Protein 4Z2Y (pdb70)

Solvent-accessible surface area: 17594 Å² total; per-residue (Å²): 86,151,184,112,146,104,85,115,129,122,124,30,169,77,50,56,79,6,52,25,55,1,6,181,60,110,3,2,52,50,7,38,148,37,10,104,84,31,43,85,2,18,92,62,42,44,88,88,31,108,52,12,125,169,49,0,71,20,1,38,143,42,107,8,2,66,59,92,46,127,35,38,2,23,25,43,151,103,0,60,50,10,64,70,70,171,102,14,28,20,186,107,22,41,121,99,14,25,48,87,16,37,75,45,54,68,54,20,83,66,42,80,99,120,148,166,84,23,110,48,1,59,86,60,86,5,43,144,42,179,31,5,0,12,6,20,28,7,43,5,41,16,6,15,43,14,0,53,53,43,111,168,1,123,6,22,12,3,24,59,88,158,35,108,49,98,27,79,198,47,6,61,98,133,69,2,91,102,48,38,49,88,63,95,22,65,45,130,81,62,1,106,15,36,28,24,2,0,9,2,57,29,16,4,53,89,11,62,50,135,63,1,22,115,4,0,129,16,0,120,106,44,18,112,73,142,17,104,4,0,7,1,5,22,18,71,23,75,127,114,88,90,83,110,85,45,38,140,7,78,132,47,35,102,49,24,74,45,32,137,34,1,74,16,45,17,42,49,71,6,118,93,11,6,164,77,3,18,7,84,92,76,75,53,62,90,28,91,95,121,49,45,36,0,5,10,17,2,6

CATH classification: 1.10.10.10 (+1 more: 3.40.50.150)

Radius of gyration: 23.84 Å; Cα contacts (8 Å, |Δi|>4): 450; chains: 1; bounding box: 48×39×66 Å

Nearest PDB structures (foldseek):
  4z2y-assembly1_A-2  TM=1.003E+00  e=2.941E-63  Micromonospora echinospora
  8rdn-assembly2_D  TM=7.354E-01  e=2.516E-23  Xenorhabdus doucetiae FRM16 = DSM 17909
  7pga-assembly1_A  TM=7.800E-01  e=6.348E-22  Streptomyces peucetius
  1xds-assembly1_B  TM=7.933E-01  e=1.085E-19  Streptomyces purpurascens
  9j56-assembly1_B  TM=7.918E-01  e=1.259E-18  Streptomyces purpurascens

InterPro domains:
  IPR001077 O-methyltransferase, C-terminal domain [PF00891] (116-327)
  IPR012967 Caffeic acid 3-O-methyltransferase-like, dimerisation domain [PF08100] (18-92)
  IPR016461 O-methyltransferase-like [PIRSF005739] (16-336)
  IPR016461 O-methyltransferase-like [PS51683] (17-347)
  IPR029063 S-adenosyl-L-methionine-dependent methyltransferase superfamily [G3DSA:3.40.50.150] (157-328)
  IPR029063 S-adenosyl-L-methionine-dependent methyltransferase superfamily [SSF53335] (99-338)
  IPR036388 Winged helix-like DNA-binding domain superfamily [G3DSA:1.10.10.10] (1-91)
  IPR036390 Winged helix DNA-binding domain superfamily [SSF46785] (15-95)

Foldseek 3Di:
DVVVVVCVVVVVVLVLQLLLVCLVLHVQQCQVVHDWALVRVCVSPPDDRVVVLVSLVSCVVVQQWNAPDPRITHGDVNVVCCRCPPNNCNVVSNCCHPCLHVVLVVPLVVLVVVPDADPVVVVVPCPVDAEEEEEAPQQCRNVLVVCLVPVRHAYEYEEAPVRNNPCVCRCVPRPNVDRHNYDYDDLLAQDPDQGAEYEAEQPLQQAAQCVLLNSLLSDVVDHNPPHKYKYKHQAQPPVPHDPPQSVVLVVSQSSCSRNPHHHHHHLVSVCVSCVVSPWAFPDKAADDDNGRIIITMTD

Sequence (299 aa):
GLRHRMQQLIYGFFTAQTLHVAVRLRIPDLLADGARDVGDLASATGADAPSLRRLLRALVFLEVLDEPAPGTFALTEQGEVLRADVTGSMRELVLLLSGPESWAAWGQLEHSVRAFVPTLLSAYDFGDLRTVVDVGGGSGALLAGVLAAHPHLRGTVFDTPDGVADAARTVAEQGVADRCGVETGDFFVSVPPGADAYVLKSVLHDWDDEQCVEVLRTVRRAVRPDSRVILVESLMPTTVTTAPSVAQVVMNDLNMMVCHGGRERTVAEFRELLRVAGFRLESVTPCPAPSVVGILEAA

B-factor: mean 113.58, std 21.67, range [32.46, 191.92]

Secondary structure (DSSP, 8-state):
--HHHHHHHHTHHHHHHHHHHHHTTTHHHHHHH---HHHHHHHTT-S-STTTHHHHHHHHHHTSEE--SSS--EE-TTGGGGSSSTT-TTHHHHHTTSTTTHHHHHTTHHHHH-----SGGGGT--TT--BEEEET--S-SHHHHHHHHSTT-B--EEE-SSSS---TTTTTTTT-SS----EES-SSSPP----SEEEEES-TTTS-SHHHHHHHHHHHTS--SSS-EEEEEE----S---STTTTHHHHHHHHHHHSSS-----SHHHHHHHHHTT-----EEE--TT--EEEEEE-

Structure (mmCIF, N/CA/C/O backbone):
data_4Z2Y
#
_entry.id   4Z2Y
#
_cell.length_a   126.828
_cell.length_b   126.828
_cell.length_c   105.659
_cell.angle_alpha   90.00
_cell.angle_beta   90.00
_cell.angle_gamma   120.00
#
_symmetry.space_group_name_H-M   'H 3 2'
#
loop_
_entity.id
_entity.type
_entity.pdbx_description
1 polymer CalO6
2 non-polymer 'MERCURY (II) ION'
3 water water
#
loop_
_atom_site.group_PDB
_atom_site.id
_atom_site.type_symbol
_atom_site.label_atom_id
_atom_site.label_alt_id
_atom_site.label_comp_id
_atom_site.label_asym_id
_atom_site.label_entity_id
_atom_site.label_seq_id
_atom_site.pdbx_PDB_ins_code
_atom_site.Cartn_x
_atom_site.Cartn_y
_atom_site.Cartn_z
_atom_site.occupancy
_atom_site.B_iso_or_equiv
_atom_site.auth_seq_id
_atom_site.auth_comp_id
_atom_site.auth_asym_id
_atom_site.auth_atom_id
_atom_site.pdbx_PDB_model_num
ATOM 1 N N . GLY A 1 14 ? 29.445 37.956 -10.319 1.00 124.16 11 GLY A N 1
ATOM 2 C CA . GLY A 1 14 ? 29.328 37.195 -9.037 1.00 125.27 11 GLY A CA 1
ATOM 3 C C . GLY A 1 14 ? 30.196 37.757 -7.926 1.00 123.26 11 GLY A C 1
ATOM 4 O O . GLY A 1 14 ? 29.683 38.279 -6.935 1.00 119.72 11 GLY A O 1
ATOM 5 N N . LEU A 1 15 ? 31.512 37.640 -8.099 1.00 126.04 12 LEU A N 1
ATOM 6 C CA . LEU A 1 15 ? 32.498 38.161 -7.141 1.00 125.64 12 LEU A CA 1
ATOM 7 C C . LEU A 1 15 ? 32.816 39.625 -7.428 1.00 122.75 12 LEU A C 1
ATOM 8 O O . LEU A 1 15 ? 32.813 40.451 -6.513 1.00 120.55 12 LEU A O 1
ATOM 13 N N . ARG A 1 16 ? 33.098 39.931 -8.698 1.00 123.63 13 ARG A N 1
ATOM 14 C CA . ARG A 1 16 ? 33.304 41.313 -9.163 1.00 120.23 13 ARG A CA 1
ATOM 15 C C . ARG A 1 16 ? 32.206 42.209 -8.590 1.00 117.39 13 ARG A C 1
ATOM 16 O O . ARG A 1 16 ? 32.499 43.212 -7.941 1.00 114.87 13 ARG A O 1
ATOM 24 N N . HIS A 1 17 ? 30.953 41.799 -8.805 1.00 119.50 14 HIS A N 1
ATOM 25 C CA . HIS A 1 17 ? 29.760 42.420 -8.206 1.00 117.97 14 HIS A CA 1
ATOM 26 C C . HIS A 1 17 ? 30.013 42.913 -6.784 1.00 113.34 14 HIS A C 1
ATOM 27 O O . HIS A 1 17 ? 29.715 44.059 -6.470 1.00 111.01 14 HIS A O 1
ATOM 34 N N . ARG A 1 18 ? 30.580 42.047 -5.947 1.00 112.45 15 ARG A N 1
ATOM 35 C CA . ARG A 1 18 ? 30.884 42.388 -4.555 1.00 110.31 15 ARG A CA 1
ATOM 36 C C . ARG A 1 18 ? 31.972 43.449 -4.503 1.00 106.01 15 ARG A C 1
ATOM 37 O O . ARG A 1 18 ? 31.811 44.478 -3.852 1.00 103.56 15 ARG A O 1
ATOM 45 N N . MET A 1 19 ? 33.066 43.198 -5.216 1.00 104.83 16 MET A N 1
ATOM 46 C CA . MET A 1 19 ? 34.228 44.088 -5.201 1.00 103.25 16 MET A CA 1
ATOM 47 C C . MET A 1 19 ? 33.876 45.498 -5.659 1.00 99.77 16 MET A C 1
ATOM 48 O O . MET A 1 19 ? 34.166 46.456 -4.951 1.00 98.14 16 MET A O 1
ATOM 53 N N . GLN A 1 20 ? 33.241 45.618 -6.824 1.00 99.06 17 GLN A N 1
ATOM 54 C CA . GLN A 1 20 ? 32.736 46.913 -7.300 1.00 96.84 17 GLN A CA 1
ATOM 55 C C . GLN A 1 20 ? 31.849 47.534 -6.239 1.00 95.15 17 GLN A C 1
ATOM 56 O O . GLN A 1 20 ? 32.116 48.644 -5.792 1.00 94.15 17 GLN A O 1
ATOM 62 N N . GLN A 1 21 ? 30.822 46.797 -5.819 1.00 95.99 18 GLN A N 1
ATOM 63 C CA . GLN A 1 21 ? 29.898 47.253 -4.769 1.00 95.91 18 GLN A CA 1
ATOM 64 C C . GLN A 1 21 ? 30.646 47.750 -3.526 1.00 95.83 18 GLN A C 1
ATOM 65 O O . GLN A 1 21 ? 30.235 48.742 -2.922 1.00 95.52 18 GLN A O 1
ATOM 71 N N . LEU A 1 22 ? 31.745 47.082 -3.168 1.00 97.08 19 LEU A N 1
ATOM 72 C CA . LEU A 1 22 ? 32.629 47.551 -2.092 1.00 97.85 19 LEU A CA 1
ATOM 73 C C . LEU A 1 22 ? 33.447 48.791 -2.490 1.00 97.10 19 LEU A C 1
ATOM 74 O O . LEU A 1 22 ? 33.519 49.765 -1.739 1.00 94.75 19 LEU A O 1
ATOM 79 N N . ILE A 1 23 ? 34.062 48.731 -3.669 1.00 98.28 20 ILE A N 1
ATOM 80 C CA . ILE A 1 23 ? 34.930 49.802 -4.187 1.00 99.46 20 ILE A CA 1
ATOM 81 C C . ILE A 1 23 ? 34.158 51.091 -4.559 1.00 99.15 20 ILE A C 1
ATOM 82 O O . ILE A 1 23 ? 34.727 52.184 -4.502 1.00 99.83 20 ILE A O 1
ATOM 87 N N . TYR A 1 24 ? 32.872 50.972 -4.902 1.00 99.20 21 TYR A N 1
ATOM 88 C CA . TYR A 1 24 ? 32.037 52.128 -5.292 1.00 99.09 21 TYR A CA 1
ATOM 89 C C . TYR A 1 24 ? 31.269 52.776 -4.115 1.00 99.30 21 TYR A C 1
ATOM 90 O O . TYR A 1 24 ? 30.184 53.331 -4.302 1.00 97.28 21 TYR A O 1
ATOM 99 N N . GLY A 1 25 ? 31.843 52.738 -2.915 1.00 102.42 22 GLY A N 1
ATOM 100 C CA . GLY A 1 25 ? 31.169 53.237 -1.721 1.00 103.52 22 GLY A CA 1
ATOM 101 C C . GLY A 1 25 ? 30.943 54.739 -1.681 1.00 105.25 22 GLY A C 1
ATOM 102 O O . GLY A 1 25 ? 29.987 55.204 -1.064 1.00 105.20 22 GLY A O 1
ATOM 103 N N . PHE A 1 26 ? 31.803 55.506 -2.345 1.00 107.45 23 PHE A N 1
ATOM 104 C CA . PHE A 1 26 ? 31.614 56.953 -2.416 1.00 108.92 23 PHE A CA 1
ATOM 105 C C . PHE A 1 26 ? 30.263 57.277 -3.034 1.00 104.42 23 PHE A C 1
ATOM 106 O O . PHE A 1 26 ? 29.487 58.028 -2.452 1.00 102.01 23 PHE A O 1
ATOM 114 N N . PHE A 1 27 ? 29.986 56.684 -4.198 1.00 102.80 24 PHE A N 1
ATOM 115 C CA . PHE A 1 27 ? 28.681 56.822 -4.871 1.00 102.08 24 PHE A CA 1
ATOM 116 C C . PHE A 1 27 ? 27.543 56.605 -3.881 1.00 100.45 24 PHE A C 1
ATOM 117 O O . PHE A 1 27 ? 26.779 57.527 -3.586 1.00 99.96 24 PHE A O 1
ATOM 125 N N . THR A 1 28 ? 27.477 55.384 -3.357 1.00 99.20 25 THR A N 1
ATOM 126 C CA . THR A 1 28 ? 26.435 54.964 -2.430 1.00 98.51 25 THR A CA 1
ATOM 127 C C . THR A 1 28 ? 26.322 55.955 -1.281 1.00 97.86 25 THR A C 1
ATOM 128 O O . THR A 1 28 ? 25.229 56.435 -0.972 1.00 97.46 25 THR A O 1
ATOM 132 N N . ALA A 1 29 ? 27.470 56.270 -0.685 1.00 98.34 26 ALA A N 1
ATOM 133 C CA . ALA A 1 29 ? 27.560 57.186 0.453 1.00 99.45 26 ALA A CA 1
ATOM 134 C C . ALA A 1 29 ? 27.005 58.579 0.148 1.00 98.43 26 ALA A C 1
ATOM 135 O O . ALA A 1 29 ? 26.163 59.095 0.891 1.00 98.13 26 ALA A O 1
ATOM 137 N N . GLN A 1 30 ? 27.463 59.171 -0.952 1.00 96.50 27 GLN A N 1
ATOM 138 C CA . GLN A 1 30 ? 27.109 60.550 -1.273 1.00 96.17 27 GLN A CA 1
ATOM 139 C C . GLN A 1 30 ? 25.627 60.701 -1.587 1.00 93.16 27 GLN A C 1
ATOM 140 O O . GLN A 1 30 ? 24.954 61.541 -0.990 1.00 93.49 27 GLN A O 1
ATOM 146 N N . THR A 1 31 ? 25.131 59.860 -2.495 1.00 90.44 28 THR A N 1
ATOM 147 C CA . THR A 1 31 ? 23.756 59.959 -3.030 1.00 89.67 28 THR A CA 1
ATOM 148 C C . THR A 1 31 ? 22.670 60.059 -1.956 1.00 89.42 28 THR A C 1
ATOM 149 O O . THR A 1 31 ? 21.713 60.828 -2.097 1.00 87.95 28 THR A O 1
ATOM 153 N N . LEU A 1 32 ? 22.820 59.270 -0.896 1.00 90.12 29 LEU A N 1
ATOM 154 C CA . LEU A 1 32 ? 21.855 59.274 0.198 1.00 91.18 29 LEU A CA 1
ATOM 155 C C . LEU A 1 32 ? 21.882 60.611 0.939 1.00 94.23 29 LEU A C 1
ATOM 156 O O . LEU A 1 32 ? 20.829 61.228 1.121 1.00 94.64 29 LEU A O 1
ATOM 161 N N . HIS A 1 33 ? 23.075 61.071 1.326 1.00 96.50 30 HIS A N 1
ATOM 162 C CA . HIS A 1 33 ? 23.219 62.364 2.008 1.00 100.10 30 HIS A CA 1
ATOM 163 C C . HIS A 1 33 ? 22.531 63.458 1.209 1.00 100.00 30 HIS A C 1
ATOM 164 O O . HIS A 1 33 ? 21.711 64.198 1.745 1.00 102.37 30 HIS A O 1
ATOM 171 N N . VAL A 1 34 ? 22.847 63.530 -0.079 1.00 97.72 31 VAL A N 1
ATOM 172 C CA . VAL A 1 34 ? 22.342 64.615 -0.925 1.00 98.26 31 VAL A CA 1
ATOM 173 C C . VAL A 1 34 ? 20.852 64.457 -1.302 1.00 96.88 31 VAL A C 1
ATOM 174 O O . VAL A 1 34 ? 20.268 65.374 -1.876 1.00 98.54 31 VAL A O 1
ATOM 178 N N . ALA A 1 35 ? 20.249 63.309 -0.979 1.00 95.13 32 ALA A N 1
ATOM 179 C CA . ALA A 1 35 ? 18.800 63.100 -1.111 1.00 94.33 32 ALA A CA 1
ATOM 180 C C . ALA A 1 35 ? 18.025 63.703 0.062 1.00 96.32 32 ALA A C 1
ATOM 181 O O . ALA A 1 35 ? 17.030 64.413 -0.124 1.00 96.24 32 ALA A O 1
ATOM 183 N N . VAL A 1 36 ? 18.484 63.389 1.270 1.00 97.33 33 VAL A N 1
ATOM 184 C CA . VAL A 1 36 ? 17.973 64.029 2.484 1.00 101.24 33 VAL A CA 1
ATOM 185 C C . VAL A 1 36 ? 18.394 65.499 2.619 1.00 106.03 33 VAL A C 1
ATOM 186 O O . VAL A 1 36 ? 17.761 66.245 3.366 1.00 109.61 33 VAL A O 1
ATOM 190 N N . ARG A 1 37 ? 19.463 65.903 1.924 1.00 106.63 34 ARG A N 1
ATOM 191 C CA . ARG A 1 37 ? 19.970 67.286 1.971 1.00 110.45 34 ARG A CA 1
ATOM 192 C C . ARG A 1 37 ? 18.904 68.339 1.623 1.00 112.70 34 ARG A C 1
ATOM 193 O O . ARG A 1 37 ? 18.934 69.447 2.165 1.00 117.69 34 ARG A O 1
ATOM 201 N N . LEU A 1 38 ? 17.983 67.987 0.723 1.00 109.56 35 LEU A N 1
ATOM 202 C CA . LEU A 1 38 ? 16.746 68.758 0.496 1.00 110.87 35 LEU A CA 1
ATOM 203 C C . LEU A 1 38 ? 15.550 67.834 0.741 1.00 107.68 35 LEU A C 1
ATOM 204 O O . LEU A 1 38 ? 14.622 67.736 -0.067 1.00 105.34 35 LEU A O 1
ATOM 209 N N . ARG A 1 39 ? 15.604 67.192 1.909 1.00 107.40 36 ARG A N 1
ATOM 210 C CA . ARG A 1 39 ? 14.709 66.111 2.339 1.00 105.39 36 ARG A CA 1
ATOM 211 C C . ARG A 1 39 ? 13.637 65.679 1.335 1.00 103.10 36 ARG A C 1
ATOM 212 O O . ARG A 1 39 ? 12.438 65.913 1.510 1.00 102.78 36 ARG A O 1
ATOM 220 N N . ILE A 1 40 ? 14.132 65.028 0.281 1.00 100.97 37 ILE A N 1
ATOM 221 C CA . ILE A 1 40 ? 13.309 64.362 -0.736 1.00 99.83 37 ILE A CA 1
ATOM 222 C C . ILE A 1 40 ? 12.259 63.444 -0.112 1.00 100.07 37 ILE A C 1
ATOM 223 O O . ILE A 1 40 ? 11.079 63.553 -0.450 1.00 100.97 37 ILE A O 1
ATOM 228 N N . PRO A 1 41 ? 12.680 62.543 0.802 1.00 99.75 38 PRO A N 1
ATOM 229 C CA . PRO A 1 41 ? 11.713 61.597 1.362 1.00 100.15 38 PRO A CA 1
ATOM 230 C C . PRO A 1 41 ? 10.450 62.254 1.905 1.00 103.55 38 PRO A C 1
ATOM 231 O O . PRO A 1 41 ? 9.354 61.735 1.695 1.00 104.57 38 PRO A O 1
ATOM 235 N N . ASP A 1 42 ? 10.620 63.404 2.556 1.00 106.43 39 ASP A N 1
ATOM 236 C CA . ASP A 1 42 ? 9.523 64.121 3.213 1.00 110.06 39 ASP A CA 1
ATOM 237 C C . ASP A 1 42 ? 8.433 64.551 2.241 1.00 111.31 39 ASP A C 1
ATOM 238 O O . ASP A 1 42 ? 7.252 64.575 2.601 1.00 112.51 39 ASP A O 1
ATOM 243 N N . LEU A 1 43 ? 8.838 64.874 1.014 1.00 110.99 40 LEU A N 1
ATOM 244 C CA . LEU A 1 43 ? 7.896 65.172 -0.058 1.00 112.99 40 LEU A CA 1
ATOM 245 C C . LEU A 1 43 ? 7.058 63.933 -0.389 1.00 113.65 40 LEU A C 1
ATOM 246 O O . LEU A 1 43 ? 5.844 64.043 -0.570 1.00 116.94 40 LEU A O 1
ATOM 251 N N . LEU A 1 44 ? 7.707 62.765 -0.431 1.00 112.73 41 LEU A N 1
ATOM 252 C CA . LEU A 1 44 ? 7.056 61.492 -0.790 1.00 113.52 41 LEU A CA 1
ATOM 253 C C . LEU A 1 44 ? 6.479 60.688 0.395 1.00 116.23 41 LEU A C 1
ATOM 254 O O . LEU A 1 44 ? 5.997 59.569 0.188 1.00 117.50 41 LEU A O 1
ATOM 259 N N . ALA A 1 45 ? 6.517 61.238 1.614 1.00 119.14 42 ALA A N 1
ATOM 260 C CA . ALA A 1 45 ? 5.943 60.569 2.800 1.00 120.77 42 ALA A CA 1
ATOM 261 C C . ALA A 1 45 ? 4.429 60.434 2.670 1.00 124.01 42 ALA A C 1
ATOM 262 O O . ALA A 1 45 ? 3.864 59.361 2.912 1.00 123.06 42 ALA A O 1
ATOM 264 N N . ASP A 1 46 ? 3.794 61.541 2.286 1.00 128.08 43 ASP A N 1
ATOM 265 C CA . ASP A 1 46 ? 2.383 61.561 1.907 1.00 131.69 43 ASP A CA 1
ATOM 266 C C . ASP A 1 46 ? 2.285 61.159 0.436 1.00 132.07 43 ASP A C 1
ATOM 267 O O . ASP A 1 46 ? 1.622 60.176 0.101 1.00 132.83 43 ASP A O 1
ATOM 272 N N . GLY A 1 47 ? 2.971 61.909 -0.429 1.00 132.80 44 GLY A N 1
ATOM 273 C CA . GLY A 1 47 ? 3.075 61.569 -1.851 1.00 133.18 44 GLY A CA 1
ATOM 274 C C . GLY A 1 47 ? 3.547 62.715 -2.735 1.00 135.33 44 GLY A C 1
ATOM 275 O O . GLY A 1 47 ? 3.200 63.876 -2.491 1.00 140.29 44 GLY A O 1
ATOM 276 N N . ALA A 1 48 ? 4.341 62.384 -3.759 1.00 133.30 45 ALA A N 1
ATOM 277 C CA . ALA A 1 48 ? 4.808 63.359 -4.762 1.00 133.03 45 ALA A CA 1
ATOM 278 C C . ALA A 1 48 ? 5.273 62.647 -6.033 1.00 131.18 45 ALA A C 1
ATOM 279 O O . ALA A 1 48 ? 5.876 61.575 -5.959 1.00 128.84 45 ALA A O 1
ATOM 281 N N . ARG A 1 49 ? 5.000 63.258 -7.187 1.00 133.13 46 ARG A N 1
ATOM 282 C CA . ARG A 1 49 ? 5.178 62.607 -8.495 1.00 132.93 46 ARG A CA 1
ATOM 283 C C . ARG A 1 49 ? 5.898 63.503 -9.500 1.00 132.61 46 ARG A C 1
ATOM 284 O O . ARG A 1 49 ? 5.982 64.717 -9.317 1.00 134.43 46 ARG A O 1
ATOM 292 N N . ASP A 1 50 ? 6.395 62.879 -10.569 1.00 129.89 47 ASP A N 1
ATOM 293 C CA . ASP A 1 50 ? 7.174 63.541 -11.625 1.00 129.12 47 ASP A CA 1
ATOM 294 C C . ASP A 1 50 ? 8.473 64.144 -11.070 1.00 127.28 47 ASP A C 1
ATOM 295 O O . ASP A 1 50 ? 8.613 64.341 -9.866 1.00 124.44 47 ASP A O 1
ATOM 300 N N . VAL A 1 51 ? 9.433 64.407 -11.950 1.00 128.66 48 VAL A N 1
ATOM 301 C CA . VAL A 1 51 ? 10.599 65.221 -11.579 1.00 129.02 48 VAL A CA 1
ATOM 302 C C . VAL A 1 51 ? 10.234 66.718 -11.553 1.00 131.20 48 VAL A C 1
ATOM 303 O O . VAL A 1 51 ? 10.878 67.493 -10.846 1.00 131.08 48 VAL A O 1
ATOM 307 N N . GLY A 1 52 ? 9.200 67.108 -12.307 1.00 132.24 49 GLY A N 1
ATOM 308 C CA . GLY A 1 52 ? 8.793 68.512 -12.450 1.00 134.18 49 GLY A CA 1
ATOM 309 C C . GLY A 1 52 ? 8.167 69.140 -11.217 1.00 133.95 49 GLY A C 1
ATOM 310 O O . GLY A 1 52 ? 8.515 70.266 -10.853 1.00 136.16 49 GLY A O 1
ATOM 311 N N . ASP A 1 53 ? 7.227 68.429 -10.593 1.00 131.23 50 ASP A N 1
ATOM 312 C CA . ASP A 1 53 ? 6.650 68.845 -9.302 1.00 130.46 50 ASP A CA 1
ATOM 313 C C . ASP A 1 53 ? 7.710 68.791 -8.201 1.00 126.78 50 ASP A C 1
ATOM 314 O O . ASP A 1 53 ? 7.717 69.616 -7.284 1.00 128.62 50 ASP A O 1
ATOM 319 N N . LEU A 1 54 ? 8.597 67.808 -8.305 1.00 121.40 51 LEU A N 1
ATOM 320 C CA . LEU A 1 54 ? 9.708 67.659 -7.375 1.00 118.57 51 LEU A CA 1
ATOM 321 C C . LEU A 1 54 ? 10.669 68.850 -7.497 1.00 118.62 51 LEU A C 1
ATOM 322 O O . LEU A 1 54 ? 10.965 69.510 -6.502 1.00 118.37 51 LEU A O 1
ATOM 327 N N . ALA A 1 55 ? 11.103 69.139 -8.724 1.00 118.50 52 ALA A N 1
ATOM 328 C CA . ALA A 1 55 ? 12.123 70.170 -8.999 1.00 120.44 52 ALA A CA 1
ATOM 329 C C . ALA A 1 55 ? 11.723 71.612 -8.630 1.00 124.53 52 ALA A C 1
ATOM 330 O O . ALA A 1 55 ? 12.596 72.462 -8.422 1.00 126.04 52 ALA A O 1
ATOM 332 N N . SER A 1 56 ? 10.420 71.887 -8.574 1.00 125.96 53 SER A N 1
ATOM 333 C CA . SER A 1 56 ? 9.916 73.180 -8.105 1.00 129.97 53 SER A CA 1
ATOM 334 C C . SER A 1 56 ? 10.353 73.447 -6.664 1.00 130.03 53 SER A C 1
ATOM 335 O O . SER A 1 56 ? 10.913 74.504 -6.365 1.00 133.47 53 SER A O 1
ATOM 338 N N . ALA A 1 57 ? 10.119 72.464 -5.794 1.00 126.33 54 ALA A N 1
ATOM 339 C CA . ALA A 1 57 ? 10.445 72.560 -4.369 1.00 126.35 54 ALA A CA 1
ATOM 340 C C . ALA A 1 57 ? 11.848 72.009 -4.058 1.00 122.70 54 ALA A C 1
ATOM 341 O O . ALA A 1 57 ? 12.004 71.144 -3.190 1.00 120.19 54 ALA A O 1
ATOM 343 N N . THR A 1 58 ? 12.859 72.532 -4.758 1.00 122.19 55 THR A N 1
ATOM 344 C CA . THR A 1 58 ? 14.264 72.114 -4.584 1.00 119.65 55 THR A CA 1
ATOM 345 C C . THR A 1 58 ? 15.267 73.202 -4.959 1.00 122.62 55 THR A C 1
ATOM 346 O O . THR A 1 58 ? 16.074 73.627 -4.132 1.00 123.64 55 THR A O 1
ATOM 350 N N . GLY A 1 59 ? 15.201 73.626 -6.221 1.00 124.31 56 GLY A N 1
ATOM 351 C CA . GLY A 1 59 ? 16.281 74.342 -6.892 1.00 127.05 56 GLY A CA 1
ATOM 352 C C . GLY A 1 59 ? 16.919 73.335 -7.832 1.00 123.58 56 GLY A C 1
ATOM 353 O O . GLY A 1 59 ? 16.215 72.510 -8.429 1.00 120.58 56 GLY A O 1
ATOM 354 N N . ALA A 1 60 ? 18.244 73.395 -7.964 1.00 123.99 57 ALA A N 1
ATOM 355 C CA . ALA A 1 60 ? 19.013 72.397 -8.721 1.00 120.13 57 ALA A CA 1
ATOM 356 C C . ALA A 1 60 ? 18.635 72.357 -10.210 1.00 119.84 57 ALA A C 1
ATOM 357 O O . ALA A 1 60 ? 18.011 73.291 -10.721 1.00 122.57 57 ALA A O 1
ATOM 359 N N . ASP A 1 61 ? 19.037 71.291 -10.902 1.00 117.17 58 ASP A N 1
ATOM 360 C CA . ASP A 1 61 ? 18.517 70.987 -12.240 1.00 117.38 58 ASP A CA 1
ATOM 361 C C . ASP A 1 61 ? 17.238 70.165 -12.109 1.00 116.02 58 ASP A C 1
ATOM 362 O O . ASP A 1 61 ? 16.826 69.827 -10.997 1.00 116.21 58 ASP A O 1
ATOM 367 N N . ALA A 1 62 ? 16.606 69.867 -13.245 1.00 115.37 59 ALA A N 1
ATOM 368 C CA . ALA A 1 62 ? 15.464 68.948 -13.291 1.00 113.20 59 ALA A CA 1
ATOM 369 C C . ALA A 1 62 ? 15.805 67.686 -14.096 1.00 110.44 59 ALA A C 1
ATOM 370 O O . ALA A 1 62 ? 15.671 66.578 -13.566 1.00 108.66 59 ALA A O 1
ATOM 372 N N . PRO A 1 63 ? 16.259 67.836 -15.360 1.00 111.18 60 PRO A N 1
ATOM 373 C CA . PRO A 1 63 ? 16.766 66.635 -16.052 1.00 109.50 60 PRO A CA 1
ATOM 374 C C . PRO A 1 63 ? 18.203 66.183 -15.691 1.00 106.72 60 PRO A C 1
ATOM 375 O O . PRO A 1 63 ? 18.679 65.200 -16.269 1.00 106.23 60 PRO A O 1
ATOM 379 N N . SER A 1 64 ? 18.890 66.896 -14.791 1.00 104.86 61 SER A N 1
ATOM 380 C CA . SER A 1 64 ? 20.098 66.369 -14.129 1.00 101.30 61 SER A CA 1
ATOM 381 C C . SER A 1 64 ? 19.899 66.166 -12.620 1.00 99.30 61 SER A C 1
ATOM 382 O O . SER A 1 64 ? 20.868 65.975 -11.880 1.00 96.90 61 SER A O 1
ATOM 385 N N . LEU A 1 65 ? 18.642 66.231 -12.179 1.00 100.22 62 LEU A N 1
ATOM 386 C CA . LEU A 1 65 ? 18.205 65.730 -10.872 1.00 99.82 62 LEU A CA 1
ATOM 387 C C . LEU A 1 65 ? 17.590 64.340 -11.049 1.00 97.11 62 LEU A C 1
ATOM 388 O O . LEU A 1 65 ? 17.804 63.454 -10.219 1.00 95.82 62 LEU A O 1
ATOM 393 N N . ARG A 1 66 ? 16.812 64.166 -12.121 1.00 96.61 63 ARG A N 1
ATOM 394 C CA . ARG A 1 66 ? 16.430 62.839 -12.618 1.00 94.43 63 ARG A CA 1
ATOM 395 C C . ARG A 1 66 ? 17.567 61.837 -12.416 1.00 90.56 63 ARG A C 1
ATOM 396 O O . ARG A 1 66 ? 17.352 60.753 -11.875 1.00 88.80 63 ARG A O 1
ATOM 404 N N . ARG A 1 67 ? 18.775 62.229 -12.822 1.00 89.41 64 ARG A N 1
ATOM 405 C CA . ARG A 1 67 ? 19.998 61.436 -12.611 1.00 88.13 64 ARG A CA 1
ATOM 406 C C . ARG A 1 67 ? 20.444 61.411 -11.138 1.00 86.47 64 ARG A C 1
ATOM 407 O O . ARG A 1 67 ? 21.531 61.889 -10.795 1.00 87.67 64 ARG A O 1
ATOM 415 N N . LEU A 1 68 ? 19.615 60.815 -10.287 1.00 83.97 65 LEU A N 1
ATOM 416 C CA . LEU A 1 68 ? 19.798 60.827 -8.825 1.00 82.41 65 LEU A CA 1
ATOM 417 C C . LEU A 1 68 ? 18.631 60.086 -8.204 1.00 80.74 65 LEU A C 1
ATOM 418 O O . LEU A 1 68 ? 18.823 59.214 -7.364 1.00 79.21 65 LEU A O 1
ATOM 423 N N . LEU A 1 69 ? 17.424 60.476 -8.623 1.00 81.03 66 LEU A N 1
ATOM 424 C CA . LEU A 1 69 ? 16.190 59.706 -8.404 1.00 80.19 66 LEU A CA 1
ATOM 425 C C . LEU A 1 69 ? 16.387 58.262 -8.835 1.00 78.02 66 LEU A C 1
ATOM 426 O O . LEU A 1 69 ? 16.089 57.333 -8.087 1.00 76.35 66 LEU A O 1
ATOM 431 N N . ARG A 1 70 ? 16.894 58.109 -10.056 1.00 77.51 67 ARG A N 1
ATOM 432 C CA . ARG A 1 70 ? 17.357 56.828 -10.581 1.00 77.18 67 ARG A CA 1
ATOM 433 C C . ARG A 1 70 ? 18.328 56.171 -9.592 1.00 75.42 67 ARG A C 1
ATOM 434 O O . ARG A 1 70 ? 18.059 55.084 -9.083 1.00 74.08 67 ARG A O 1
ATOM 442 N N . ALA A 1 71 ? 19.432 56.859 -9.304 1.00 75.28 68 ALA A N 1
ATOM 443 C CA . ALA A 1 71 ? 20.470 56.351 -8.395 1.00 75.01 68 ALA A CA 1
ATOM 444 C C . ALA A 1 71 ? 19.909 55.894 -7.042 1.00 74.98 68 ALA A C 1
ATOM 445 O O . ALA A 1 71 ? 20.309 54.858 -6.514 1.00 73.91 68 ALA A O 1
ATOM 447 N N . LEU A 1 72 ? 18.983 56.678 -6.497 1.00 76.49 69 LEU A N 1
ATOM 448 C CA . LEU A 1 72 ? 18.260 56.314 -5.278 1.00 77.21 69 LEU A CA 1
ATOM 449 C C . LEU A 1 72 ? 17.449 55.055 -5.517 1.00 77.42 69 LEU A C 1
ATOM 450 O O . LEU A 1 72 ? 17.619 54.052 -4.821 1.00 77.37 69 LEU A O 1
ATOM 455 N N . VAL A 1 73 ? 16.586 55.116 -6.526 1.00 77.83 70 VAL A N 1
ATOM 456 C CA . VAL A 1 73 ? 15.746 53.986 -6.888 1.00 78.35 70 VAL A CA 1
ATOM 457 C C . VAL A 1 73 ? 16.606 52.734 -7.095 1.00 79.04 70 VAL A C 1
ATOM 458 O O . VAL A 1 73 ? 16.200 51.647 -6.679 1.00 80.11 70 VAL A O 1
ATOM 462 N N . PHE A 1 74 ? 17.798 52.893 -7.685 1.00 79.15 71 PHE A N 1
ATOM 463 C CA . PHE A 1 74 ? 18.750 51.777 -7.825 1.00 80.15 71 PHE A CA 1
ATOM 464 C C . PHE A 1 74 ? 19.217 51.260 -6.475 1.00 80.13 71 PHE A C 1
ATOM 465 O O . PHE A 1 74 ? 19.173 50.055 -6.221 1.00 82.67 71 PHE A O 1
ATOM 473 N N . LEU A 1 75 ? 19.675 52.176 -5.625 1.00 79.07 72 LEU A N 1
ATOM 474 C CA . LEU A 1 75 ? 20.097 51.833 -4.262 1.00 78.92 72 LEU A CA 1
ATOM 475 C C . LEU A 1 75 ? 18.928 51.380 -3.376 1.00 79.46 72 LEU A C 1
ATOM 476 O O . LEU A 1 75 ? 19.135 51.066 -2.205 1.00 78.79 72 LEU A O 1
ATOM 481 N N . GLU A 1 76 ? 17.708 51.412 -3.931 1.00 80.58 73 GLU A N 1
ATOM 482 C CA . GLU A 1 76 ? 16.498 50.771 -3.391 1.00 82.48 73 GLU A CA 1
ATOM 483 C C . GLU A 1 76 ? 15.820 51.615 -2.309 1.00 83.29 73 GLU A C 1
ATOM 484 O O . GLU A 1 76 ? 14.824 51.196 -1.722 1.00 83.75 73 GLU A O 1
ATOM 490 N N . VAL A 1 77 ? 16.349 52.814 -2.074 1.00 84.80 74 VAL A N 1
ATOM 491 C CA . VAL A 1 77 ? 15.789 53.756 -1.106 1.00 86.53 74 VAL A CA 1
ATOM 492 C C . VAL A 1 77 ? 14.459 54.324 -1.626 1.00 87.83 74 VAL A C 1
ATOM 493 O O . VAL A 1 77 ? 13.529 54.536 -0.842 1.00 87.22 74 VAL A O 1
ATOM 497 N N . LEU A 1 78 ? 14.388 54.547 -2.945 1.00 89.53 75 LEU A N 1
ATOM 498 C CA . LEU A 1 78 ? 13.138 54.866 -3.653 1.00 92.09 75 LEU A CA 1
ATOM 499 C C . LEU A 1 78 ? 12.720 53.738 -4.600 1.00 93.95 75 LEU A C 1
ATOM 500 O O . LEU A 1 78 ? 13.424 52.729 -4.721 1.00 95.82 75 LEU A O 1
ATOM 505 N N . ASP A 1 79 ? 11.563 53.902 -5.246 1.00 95.39 76 ASP A N 1
ATOM 506 C CA . ASP A 1 79 ? 11.151 53.017 -6.351 1.00 97.39 76 ASP A CA 1
ATOM 507 C C . ASP A 1 79 ? 10.122 53.676 -7.276 1.00 97.67 76 ASP A C 1
ATOM 508 O O . ASP A 1 79 ? 8.987 53.904 -6.874 1.00 99.55 76 ASP A O 1
ATOM 513 N N . GLU A 1 80 ? 10.533 53.986 -8.506 1.00 96.30 77 GLU A N 1
ATOM 514 C CA . GLU A 1 80 ? 9.624 54.489 -9.539 1.00 96.90 77 GLU A CA 1
ATOM 515 C C . GLU A 1 80 ? 8.630 53.390 -9.903 1.00 99.18 77 GLU A C 1
ATOM 516 O O . GLU A 1 80 ? 9.039 52.373 -10.453 1.00 100.08 77 GLU A O 1
ATOM 522 N N . PRO A 1 81 ? 7.329 53.580 -9.587 1.00 100.99 78 PRO A N 1
ATOM 523 C CA . PRO A 1 81 ? 6.350 52.541 -9.917 1.00 103.22 78 PRO A CA 1
ATOM 524 C C . PRO A 1 81 ? 5.959 52.538 -11.387 1.00 104.65 78 PRO A C 1
ATOM 525 O O . PRO A 1 81 ? 5.862 51.469 -11.987 1.00 106.52 78 PRO A O 1
ATOM 529 N N . ALA A 1 82 ? 5.730 53.731 -11.940 1.00 104.21 79 ALA A N 1
ATOM 530 C CA . ALA A 1 82 ? 5.340 53.914 -13.336 1.00 106.86 79 ALA A CA 1
ATOM 531 C C . ALA A 1 82 ? 6.271 54.944 -13.980 1.00 103.72 79 ALA A C 1
ATOM 532 O O . ALA A 1 82 ? 6.811 55.788 -13.271 1.00 99.65 79 ALA A O 1
ATOM 534 N N . PRO A 1 83 ? 6.449 54.884 -15.321 1.00 105.77 80 PRO A N 1
ATOM 535 C CA . PRO A 1 83 ? 7.369 55.745 -16.081 1.00 105.05 80 PRO A CA 1
ATOM 536 C C . PRO A 1 83 ? 7.621 57.146 -15.497 1.00 103.15 80 PRO A C 1
ATOM 537 O O . PRO A 1 83 ? 6.676 57.927 -15.330 1.00 105.74 80 PRO A O 1
ATOM 541 N N . GLY A 1 84 ? 8.883 57.444 -15.184 1.00 99.25 81 GLY A N 1
ATOM 542 C CA . GLY A 1 84 ? 9.247 58.705 -14.546 1.00 96.83 81 GLY A CA 1
ATOM 543 C C . GLY A 1 84 ? 8.816 58.745 -13.091 1.00 95.58 81 GLY A C 1
ATOM 544 O O . GLY A 1 84 ? 9.612 58.457 -12.210 1.00 92.19 81 GLY A O 1
ATOM 545 N N . THR A 1 85 ? 7.550 59.095 -12.858 1.00 98.00 82 THR A N 1
ATOM 546 C CA . THR A 1 85 ? 6.973 59.256 -11.505 1.00 98.22 82 THR A CA 1
ATOM 547 C C . THR A 1 85 ? 7.435 58.246 -10.457 1.00 96.93 82 THR A C 1
ATOM 548 O O . THR A 1 85 ? 7.463 57.051 -10.725 1.00 96.81 82 THR A O 1
ATOM 552 N N . PHE A 1 86 ? 7.755 58.735 -9.257 1.00 97.90 83 PHE A N 1
ATOM 553 C CA . PHE A 1 86 ? 8.419 57.915 -8.227 1.00 99.02 83 PHE A CA 1
ATOM 554 C C . PHE A 1 86 ? 7.786 57.959 -6.828 1.00 101.01 83 PHE A C 1
ATOM 555 O O . PHE A 1 86 ? 7.191 58.961 -6.428 1.00 103.54 83 PHE A O 1
ATOM 563 N N . ALA A 1 87 ? 7.952 56.842 -6.110 1.00 101.54 84 ALA A N 1
ATOM 564 C CA . ALA A 1 87 ? 7.565 56.658 -4.706 1.00 102.58 84 ALA A CA 1
ATOM 565 C C . ALA A 1 87 ? 8.857 56.431 -3.916 1.00 101.71 84 ALA A C 1
ATOM 566 O O . ALA A 1 87 ? 9.950 56.521 -4.491 1.00 101.42 84 ALA A O 1
ATOM 568 N N . LEU A 1 88 ? 8.748 56.123 -2.618 1.00 101.81 85 LEU A N 1
ATOM 569 C CA . LEU A 1 88 ? 9.909 55.637 -1.855 1.00 100.11 85 LEU A CA 1
ATOM 570 C C . LEU A 1 88 ? 9.633 54.393 -1.006 1.00 100.25 85 LEU A C 1
ATOM 571 O O . LEU A 1 88 ? 8.486 54.077 -0.677 1.00 102.32 85 LEU A O 1
ATOM 576 N N . THR A 1 89 ? 10.723 53.717 -0.647 1.00 98.15 86 THR A N 1
ATOM 577 C CA . THR A 1 89 ? 10.691 52.414 0.023 1.00 98.22 86 THR A CA 1
ATOM 578 C C . THR A 1 89 ? 10.693 52.604 1.544 1.00 98.76 86 THR A C 1
ATOM 579 O O . THR A 1 89 ? 10.925 53.715 2.034 1.00 99.21 86 THR A O 1
ATOM 583 N N . GLU A 1 90 ? 10.420 51.523 2.281 1.00 99.11 87 GLU A N 1
ATOM 584 C CA . GLU A 1 90 ? 10.469 51.534 3.753 1.00 99.56 87 GLU A CA 1
ATOM 585 C C . GLU A 1 90 ? 11.889 51.694 4.332 1.00 97.92 87 GLU A C 1
ATOM 586 O O . GLU A 1 90 ? 12.056 52.012 5.512 1.00 98.15 87 GLU A O 1
ATOM 592 N N . GLN A 1 91 ? 12.899 51.468 3.499 1.00 96.52 88 GLN A N 1
ATOM 593 C CA . GLN A 1 91 ? 14.265 51.884 3.801 1.00 96.50 88 GLN A CA 1
ATOM 594 C C . GLN A 1 91 ? 14.356 53.405 3.694 1.00 95.04 88 GLN A C 1
ATOM 595 O O . GLN A 1 91 ? 14.850 54.067 4.600 1.00 93.92 88 GLN A O 1
ATOM 601 N N . GLY A 1 92 ? 13.860 53.950 2.584 1.00 94.21 89 GLY A N 1
ATOM 602 C CA . GLY A 1 92 ? 13.737 55.397 2.415 1.00 95.68 89 GLY A CA 1
ATOM 603 C C . GLY A 1 92 ? 12.815 56.106 3.396 1.00 99.00 89 GLY A C 1
ATOM 604 O O . GLY A 1 92 ? 12.871 57.330 3.521 1.00 101.07 89 GLY A O 1
ATOM 605 N N . GLU A 1 93 ? 11.955 55.347 4.074 1.00 100.60 90 GLU A N 1
ATOM 606 C CA . GLU A 1 93 ? 11.189 55.849 5.228 1.00 103.58 90 GLU A CA 1
ATOM 607 C C . GLU A 1 93 ? 12.078 56.314 6.403 1.00 105.22 90 GLU A C 1
ATOM 608 O O . GLU A 1 93 ? 11.690 57.225 7.139 1.00 107.54 90 GLU A O 1
ATOM 614 N N . VAL A 1 94 ? 13.265 55.714 6.559 1.00 104.78 91 VAL A N 1
ATOM 615 C CA . VAL A 1 94 ? 14.183 56.021 7.685 1.00 105.96 91 VAL A CA 1
ATOM 616 C C . VAL A 1 94 ? 14.832 57.419 7.630 1.00 104.73 91 VAL A C 1
ATOM 617 O O . VAL A 1 94 ? 15.530 57.821 8.566 1.00 104.91 91 VAL A O 1
ATOM 621 N N . LEU A 1 95 ? 14.580 58.151 6.548 1.00 102.62 92 LEU A N 1
ATOM 622 C CA . LEU A 1 95 ? 15.312 59.356 6.212 1.00 103.01 92 LEU A CA 1
ATOM 623 C C . LEU A 1 95 ? 14.488 60.655 6.360 1.00 106.77 92 LEU A C 1
ATOM 624 O O . LEU A 1 95 ? 14.918 61.720 5.899 1.00 107.88 92 LEU A O 1
ATOM 629 N N . ARG A 1 96 ? 13.333 60.576 7.026 1.00 96.48 93 ARG A N 1
ATOM 630 C CA . ARG A 1 96 ? 12.408 61.713 7.133 1.00 99.16 93 ARG A CA 1
ATOM 631 C C . ARG A 1 96 ? 12.731 62.618 8.335 1.00 100.73 93 ARG A C 1
ATOM 632 O O . ARG A 1 96 ? 12.860 63.831 8.175 1.00 100.85 93 ARG A O 1
ATOM 640 N N . ALA A 1 97 ? 12.865 61.987 9.507 1.00 101.88 94 ALA A N 1
ATOM 641 C CA . ALA A 1 97 ? 13.125 62.594 10.847 1.00 105.10 94 ALA A CA 1
ATOM 642 C C . ALA A 1 97 ? 12.068 62.081 11.827 1.00 110.09 94 ALA A C 1
ATOM 643 O O . ALA A 1 97 ? 11.393 62.864 12.504 1.00 113.12 94 ALA A O 1
ATOM 645 N N . ASP A 1 98 ? 11.945 60.753 11.897 1.00 112.09 95 ASP A N 1
ATOM 646 C CA . ASP A 1 98 ? 10.836 60.066 12.576 1.00 116.95 95 ASP A CA 1
ATOM 647 C C . ASP A 1 98 ? 11.300 58.679 13.040 1.00 119.69 95 ASP A C 1
ATOM 648 O O . ASP A 1 98 ? 12.081 58.028 12.341 1.00 117.59 95 ASP A O 1
ATOM 653 N N . VAL A 1 99 ? 10.780 58.235 14.192 1.00 126.43 96 VAL A N 1
ATOM 654 C CA . VAL A 1 99 ? 11.253 57.040 14.956 1.00 129.68 96 VAL A CA 1
ATOM 655 C C . VAL A 1 99 ? 12.784 56.877 15.071 1.00 129.22 96 VAL A C 1
ATOM 656 O O . VAL A 1 99 ? 13.351 57.071 16.155 1.00 131.54 96 VAL A O 1
ATOM 660 N N . THR A 1 100 ? 13.430 56.508 13.964 1.00 126.93 97 THR A N 1
ATOM 661 C CA . THR A 1 100 ? 14.888 56.393 13.890 1.00 124.74 97 THR A CA 1
ATOM 662 C C . THR A 1 100 ? 15.499 57.737 13.477 1.00 122.21 97 THR A C 1
ATOM 663 O O . THR A 1 100 ? 16.396 58.255 14.154 1.00 121.89 97 THR A O 1
ATOM 667 N N . GLY A 1 101 ? 15.000 58.298 12.375 1.00 120.09 98 GLY A N 1
ATOM 668 C CA . GLY A 1 101 ? 15.551 59.522 11.804 1.00 117.61 98 GLY A CA 1
ATOM 669 C C . GLY A 1 101 ? 16.995 59.303 11.404 1.00 114.75 98 GLY A C 1
ATOM 670 O O . GLY A 1 101 ? 17.866 60.109 11.736 1.00 114.71 98 GLY A O 1
ATOM 671 N N . SER A 1 102 ? 17.242 58.203 10.694 1.00 113.45 99 SER A N 1
ATOM 672 C CA . SER A 1 102 ? 18.593 57.804 10.287 1.00 112.49 99 SER A CA 1
ATOM 673 C C . SER A 1 102 ? 19.015 58.618 9.056 1.00 112.87 99 SER A C 1
ATOM 674 O O . SER A 1 102 ? 19.155 58.086 7.948 1.00 113.20 99 SER A O 1
ATOM 677 N N . MET A 1 103 ? 19.225 59.915 9.294 1.00 112.63 100 MET A N 1
ATOM 678 C CA . MET A 1 103 ? 19.509 60.927 8.251 1.00 110.34 100 MET A CA 1
ATOM 679 C C . MET A 1 103 ? 20.410 62.056 8.766 1.00 109.80 100 MET A C 1
ATOM 680 O O . MET A 1 103 ? 21.183 62.637 8.000 1.00 106.58 100 MET A O 1
ATOM 685 N N . ARG A 1 104 ? 20.256 62.398 10.047 1.00 112.38 101 ARG A N 1
ATOM 686 C CA . ARG A 1 104 ? 21.292 63.065 10.830 1.00 114.04 101 ARG A CA 1
ATOM 687 C C . ARG A 1 104 ? 22.601 62.288 10.687 1.00 110.24 101 ARG A C 1
ATOM 688 O O . ARG A 1 104 ? 23.656 62.883 10.457 1.00 109.60 101 ARG A O 1
ATOM 696 N N . GLU A 1 105 ? 22.508 60.960 10.822 1.00 107.07 102 GLU A N 1
ATOM 697 C CA . GLU A 1 105 ? 23.635 60.040 10.612 1.00 104.21 102 GLU A CA 1
ATOM 698 C C . GLU A 1 105 ? 24.349 60.351 9.290 1.00 102.21 102 GLU A C 1
ATOM 699 O O . GLU A 1 105 ? 25.531 60.694 9.283 1.00 99.12 102 GLU A O 1
ATOM 705 N N . LEU A 1 106 ? 23.608 60.276 8.186 1.00 103.51 103 LEU A N 1
ATOM 706 C CA . LEU A 1 106 ? 24.157 60.527 6.844 1.00 104.56 103 LEU A CA 1
ATOM 707 C C . LEU A 1 106 ? 24.669 61.958 6.667 1.00 106.21 103 LEU A C 1
ATOM 708 O O . LEU A 1 106 ? 25.690 62.167 6.015 1.00 106.89 103 LEU A O 1
ATOM 710 N N . VAL A 1 107 ? 23.960 62.926 7.254 1.00 107.42 104 VAL A N 1
ATOM 711 C CA . VAL A 1 107 ? 24.304 64.348 7.136 1.00 108.08 104 VAL A CA 1
ATOM 712 C C . VAL A 1 107 ? 25.678 64.676 7.722 1.00 107.36 104 VAL A C 1
ATOM 713 O O . VAL A 1 107 ? 26.465 65.388 7.094 1.00 108.28 104 VAL A O 1
ATOM 715 N N . LEU A 1 108 ? 25.958 64.151 8.915 1.00 105.76 105 LEU A N 1
ATOM 716 C CA . LEU A 1 108 ? 27.284 64.295 9.545 1.00 106.13 105 LEU A CA 1
ATOM 717 C C . LEU A 1 108 ? 28.360 63.403 8.894 1.00 103.82 105 LEU A C 1
ATOM 718 O O . LEU A 1 108 ? 29.542 63.751 8.909 1.00 105.03 105 LEU A O 1
ATOM 723 N N . LEU A 1 109 ? 27.950 62.270 8.327 1.00 100.59 106 LEU A N 1
ATOM 724 C CA . LEU A 1 109 ? 28.870 61.344 7.664 1.00 99.78 106 LEU A CA 1
ATOM 725 C C . LEU A 1 109 ? 28.904 61.618 6.154 1.00 102.16 106 LEU A C 1
ATOM 726 O O . LEU A 1 109 ? 28.676 60.714 5.347 1.00 103.90 106 LEU A O 1
ATOM 731 N N . LEU A 1 110 ? 29.221 62.857 5.775 1.00 104.73 107 LEU A N 1
ATOM 732 C CA . LEU A 1 110 ? 29.098 63.314 4.368 1.00 107.67 107 LEU A CA 1
ATOM 733 C C . LEU A 1 110 ? 29.436 64.784 4.154 1.00 111.06 107 LEU A C 1
ATOM 734 O O . LEU A 1 110 ? 29.889 65.158 3.076 1.00 112.18 107 LEU A O 1
ATOM 736 N N . SER A 1 111 ? 29.148 65.619 5.152 1.00 113.40 108 SER A N 1
ATOM 737 C CA . SER A 1 111 ? 29.705 66.965 5.227 1.00 119.28 108 SER A CA 1
ATOM 738 C C . SER A 1 111 ? 31.222 66.903 5.429 1.00 121.35 108 SER A C 1
ATOM 739 O O . SER A 1 111 ? 31.741 65.930 5.989 1.00 117.36 108 SER A O 1
ATOM 740 N N . GLY A 1 112 ? 31.908 67.956 4.979 1.00 127.55 109 GLY A N 1
ATOM 741 C CA . GLY A 1 112 ? 33.378 68.037 4.945 1.00 130.36 109 GLY A CA 1
ATOM 742 C C . GLY A 1 112 ? 34.102 67.662 6.228 1.00 129.40 109 GLY A C 1
ATOM 743 O O . GLY A 1 112 ? 35.214 67.132 6.185 1.00 126.45 109 GLY A O 1
ATOM 744 N N . PRO A 1 113 ? 33.471 67.947 7.379 1.00 132.84 110 PRO A N 1
ATOM 745 C CA . PRO A 1 113 ? 33.850 67.530 8.723 1.00 135.30 110 PRO A CA 1
ATOM 746 C C . PRO A 1 113 ? 34.216 66.039 8.786 1.00 135.43 110 PRO A C 1
ATOM 747 O O . PRO A 1 113 ? 35.249 65.692 9.370 1.00 137.41 110 PRO A O 1
ATOM 749 N N . GLU A 1 114 ? 33.381 65.186 8.176 1.00 135.13 111 GLU A N 1
ATOM 750 C CA . GLU A 1 114 ? 33.618 63.732 8.105 1.00 130.91 111 GLU A CA 1
ATOM 751 C C . GLU A 1 114 ? 34.116 63.268 6.727 1.00 131.42 111 GLU A C 1
ATOM 752 O O . GLU A 1 114 ? 35.178 62.648 6.629 1.00 131.18 111 GLU A O 1
ATOM 754 N N . SER A 1 115 ? 33.349 63.573 5.678 1.00 131.91 112 SER A N 1
ATOM 755 C CA . SER A 1 115 ? 33.605 63.048 4.323 1.00 132.60 112 SER A CA 1
ATOM 756 C C . SER A 1 115 ? 34.932 63.502 3.709 1.00 135.11 112 SER A C 1
ATOM 757 O O . SER A 1 115 ? 35.658 62.698 3.118 1.00 136.15 112 SER A O 1
ATOM 759 N N . TRP A 1 116 ? 35.232 64.792 3.848 1.00 136.58 113 TRP A N 1
ATOM 760 C CA . TRP A 1 116 ? 36.484 65.367 3.348 1.00 138.33 113 TRP A CA 1
ATOM 761 C C . TRP A 1 116 ? 37.674 64.953 4.215 1.00 134.63 113 TRP A C 1
ATOM 762 O O . TRP A 1 116 ? 38.790 64.809 3.706 1.00 137.16 113 TRP A O 1
ATOM 764 N N . ALA A 1 117 ? 37.428 64.771 5.516 1.00 128.29 114 ALA A N 1
ATOM 765 C CA . ALA A 1 117 ? 38.451 64.309 6.461 1.00 124.92 114 ALA A CA 1
ATOM 766 C C . ALA A 1 117 ? 38.946 62.900 6.125 1.00 121.16 114 ALA A C 1
ATOM 767 O O . ALA A 1 117 ? 40.155 62.647 6.097 1.00 120.89 114 ALA A O 1
ATOM 769 N N . ALA A 1 118 ? 38.006 61.997 5.857 1.00 117.67 115 ALA A N 1
ATOM 770 C CA . ALA A 1 118 ? 38.327 60.610 5.496 1.00 115.77 115 ALA A CA 1
ATOM 771 C C . ALA A 1 118 ? 39.073 60.477 4.162 1.00 116.28 115 ALA A C 1
ATOM 772 O O . ALA A 1 118 ? 39.776 59.487 3.953 1.00 115.45 115 ALA A O 1
ATOM 774 N N . TRP A 1 119 ? 38.908 61.459 3.272 1.00 116.97 116 TRP A N 1
ATOM 775 C CA . TRP A 1 119 ? 39.611 61.501 1.989 1.00 120.25 116 TRP A CA 1
ATOM 776 C C . TRP A 1 119 ? 41.098 61.163 2.097 1.00 120.68 116 TRP A C 1
ATOM 777 O O . TRP A 1 119 ? 41.594 60.312 1.356 1.00 123.30 116 TRP A O 1
ATOM 778 N N . GLY A 1 120 ? 41.788 61.810 3.038 1.00 118.09 117 GLY A N 1
ATOM 779 C CA . GLY A 1 120 ? 43.220 61.579 3.277 1.00 117.18 117 GLY A CA 1
ATOM 780 C C . GLY A 1 120 ? 43.520 60.760 4.520 1.00 110.30 117 GLY A C 1
ATOM 781 O O . GLY A 1 120 ? 44.572 60.933 5.134 1.00 110.24 117 GLY A O 1
ATOM 782 N N . GLN A 1 121 ? 42.611 59.855 4.875 1.00 104.94 118 GLN A N 1
ATOM 783 C CA . GLN A 1 121 ? 42.718 59.074 6.110 1.00 100.40 118 GLN A CA 1
ATOM 784 C C . GLN A 1 121 ? 43.813 58.003 6.049 1.00 99.53 118 GLN A C 1
ATOM 785 O O . GLN A 1 121 ? 44.333 57.584 7.088 1.00 97.00 118 GLN A O 1
ATOM 787 N N . LEU A 1 122 ? 44.147 57.557 4.838 1.00 101.20 119 LEU A N 1
ATOM 788 C CA . LEU A 1 122 ? 45.256 56.627 4.617 1.00 102.38 119 LEU A CA 1
ATOM 789 C C . LEU A 1 122 ? 46.517 57.043 5.377 1.00 100.93 119 LEU A C 1
ATOM 790 O O . LEU A 1 122 ? 47.165 56.216 6.026 1.00 99.93 119 LEU A O 1
ATOM 792 N N . GLU A 1 123 ? 46.841 58.333 5.301 1.00 100.20 120 GLU A N 1
ATOM 793 C CA . GLU A 1 123 ? 47.958 58.910 6.042 1.00 98.81 120 GLU A CA 1
ATOM 794 C C . GLU A 1 123 ? 47.937 58.506 7.516 1.00 93.12 120 GLU A C 1
ATOM 795 O O . GLU A 1 123 ? 48.949 58.057 8.045 1.00 92.72 120 GLU A O 1
ATOM 797 N N . HIS A 1 124 ? 46.778 58.635 8.160 1.00 89.00 121 HIS A N 1
ATOM 798 C CA . HIS A 1 124 ? 46.627 58.276 9.579 1.00 85.32 121 HIS A CA 1
ATOM 799 C C . HIS A 1 124 ? 46.946 56.811 9.860 1.00 84.69 121 HIS A C 1
ATOM 800 O O . HIS A 1 124 ? 47.397 56.480 10.959 1.00 82.45 121 HIS A O 1
ATOM 802 N N . SER A 1 125 ? 46.700 55.942 8.876 1.00 87.16 122 SER A N 1
ATOM 803 C CA . SER A 1 125 ? 47.144 54.543 8.934 1.00 88.18 122 SER A CA 1
ATOM 804 C C . SER A 1 125 ? 48.677 54.453 8.892 1.00 90.48 122 SER A C 1
ATOM 805 O O . SER A 1 125 ? 49.275 53.618 9.582 1.00 91.35 122 SER A O 1
ATOM 807 N N . VAL A 1 126 ? 49.302 55.307 8.081 1.00 91.95 123 VAL A N 1
ATOM 808 C CA . VAL A 1 126 ? 50.759 55.455 8.095 1.00 93.97 123 VAL A CA 1
ATOM 809 C C . VAL A 1 126 ? 51.264 56.052 9.417 1.00 91.18 123 VAL A C 1
ATOM 810 O O . VAL A 1 126 ? 52.277 55.606 9.964 1.00 90.99 123 VAL A O 1
ATOM 812 N N . ARG A 1 127 ? 50.548 57.060 9.914 1.00 88.97 124 ARG A N 1
ATOM 813 C CA . ARG A 1 127 ? 50.903 57.775 11.143 1.00 87.16 124 ARG A CA 1
ATOM 814 C C . ARG A 1 127 ? 50.098 57.225 12.321 1.00 83.16 124 ARG A C 1
ATOM 815 O O . ARG A 1 127 ? 50.403 57.501 13.482 1.00 81.12 124 ARG A O 1
ATOM 817 N N . ALA A 1 165 ? 21.063 59.311 23.378 1.00 148.27 162 ALA A N 1
ATOM 818 C CA . ALA A 1 165 ? 21.231 59.524 24.813 1.00 143.77 162 ALA A CA 1
ATOM 819 C C . ALA A 1 165 ? 21.193 58.189 25.562 1.00 138.84 162 ALA A C 1
ATOM 820 O O . ALA A 1 165 ? 20.173 57.827 26.159 1.00 137.58 162 ALA A O 1
ATOM 822 N N . PHE A 1 166 ? 22.314 57.467 25.519 1.00 136.01 163 PHE A N 1
ATOM 823 C CA . PHE A 1 166 ? 22.425 56.153 26.174 1.00 130.82 163 PHE A CA 1
ATOM 824 C C . PHE A 1 166 ? 22.390 56.268 27.705 1.00 125.30 163 PHE A C 1
ATOM 825 O O . PHE A 1 166 ? 22.916 57.224 28.290 1.00 124.54 163 PHE A O 1
ATOM 833 N N . VAL A 1 167 ? 21.767 55.269 28.326 1.00 120.23 164 VAL A N 1
ATOM 834 C CA . VAL A 1 167 ? 21.594 55.193 29.776 1.00 114.42 164 VAL A CA 1
ATOM 835 C C . VAL A 1 167 ? 21.336 53.722 30.157 1.00 110.79 164 VAL A C 1
ATOM 836 O O . VAL A 1 167 ? 20.190 53.265 30.120 1.00 112.31 164 VAL A O 1
ATOM 840 N N . PRO A 1 168 ? 22.408 52.960 30.457 1.00 105.48 165 PRO A N 1
ATOM 841 C CA . PRO A 1 168 ? 22.244 51.572 30.912 1.00 102.34 165 PRO A CA 1
ATOM 842 C C . PRO A 1 168 ? 21.418 51.322 32.204 1.00 98.19 165 PRO A C 1
ATOM 843 O O . PRO A 1 168 ? 21.792 51.761 33.299 1.00 93.89 165 PRO A O 1
ATOM 847 N N . THR A 1 169 ? 20.279 50.648 32.024 1.00 97.40 166 THR A N 1
ATOM 848 C CA . THR A 1 169 ? 19.633 49.836 33.066 1.00 94.72 166 THR A CA 1
ATOM 849 C C . THR A 1 169 ? 20.239 48.414 33.050 1.00 93.46 166 THR A C 1
ATOM 850 O O . THR A 1 169 ? 19.990 47.611 33.951 1.00 91.49 166 THR A O 1
ATOM 854 N N . LEU A 1 170 ? 21.018 48.117 32.006 1.00 93.60 167 LEU A N 1
ATOM 855 C CA . LEU A 1 170 ? 21.958 46.985 31.976 1.00 93.26 167 LEU A CA 1
ATOM 856 C C . LEU A 1 170 ? 22.849 46.943 33.227 1.00 90.94 167 LEU A C 1
ATOM 857 O O . LEU A 1 170 ? 23.117 45.866 33.767 1.00 91.06 167 LEU A O 1
ATOM 862 N N . LEU A 1 171 ? 23.298 48.118 33.673 1.00 88.67 168 LEU A N 1
ATOM 863 C CA . LEU A 1 171 ? 24.026 48.263 34.944 1.00 86.65 168 LEU A CA 1
ATOM 864 C C . LEU A 1 171 ? 23.246 47.806 36.184 1.00 87.59 168 LEU A C 1
ATOM 865 O O . LEU A 1 171 ? 23.847 47.537 37.222 1.00 86.44 168 LEU A O 1
ATOM 870 N N . SER A 1 172 ? 21.920 47.729 36.079 1.00 90.76 169 SER A N 1
ATOM 871 C CA . SER A 1 172 ? 21.100 46.982 37.045 1.00 93.27 169 SER A CA 1
ATOM 872 C C . SER A 1 172 ? 21.000 45.473 36.717 1.00 96.59 169 SER A C 1
ATOM 873 O O . SER A 1 172 ? 19.962 44.838 36.952 1.00 99.05 169 SER A O 1
ATOM 876 N N . ALA A 1 173 ? 22.066 44.925 36.127 1.00 97.13 170 ALA A N 1
ATOM 877 C CA . ALA A 1 173 ? 22.399 43.507 36.221 1.00 99.45 170 ALA A CA 1
ATOM 878 C C . ALA A 1 173 ? 23.792 43.269 36.850 1.00 99.69 170 ALA A C 1
ATOM 879 O O . ALA A 1 173 ? 24.102 42.129 37.201 1.00 102.16 170 ALA A O 1
ATOM 881 N N . TYR A 1 174 ? 24.627 44.314 36.980 1.00 97.98 171 TYR A N 1
ATOM 882 C CA . TYR A 1 174 ? 25.828 44.260 37.844 1.00 97.28 171 TYR A CA 1
ATOM 883 C C . TYR A 1 174 ? 25.445 44.115 39.320 1.00 99.08 171 TYR A C 1
ATOM 884 O O . TYR A 1 174 ? 26.092 43.370 40.061 1.00 102.23 171 TYR A O 1
ATOM 893 N N . ASP A 1 175 ? 24.427 44.875 39.728 1.00 98.46 172 ASP A N 1
ATOM 894 C CA . ASP A 1 175 ? 23.888 44.891 41.095 1.00 99.28 172 ASP A CA 1
ATOM 895 C C . ASP A 1 175 ? 24.816 45.569 42.101 1.00 96.59 172 ASP A C 1
ATOM 896 O O . ASP A 1 175 ? 25.875 45.049 42.452 1.00 96.23 172 ASP A O 1
ATOM 901 N N . PHE A 1 176 ? 24.356 46.716 42.590 1.00 94.71 173 PHE A N 1
ATOM 902 C CA . PHE A 1 176 ? 25.023 47.491 43.631 1.00 94.23 173 PHE A CA 1
ATOM 903 C C . PHE A 1 176 ? 24.397 47.074 44.965 1.00 96.51 173 PHE A C 1
ATOM 904 O O . PHE A 1 176 ? 24.254 47.888 45.880 1.00 96.08 173 PHE A O 1
ATOM 912 N N . GLY A 1 177 ? 24.078 45.786 45.091 1.00 99.84 174 GLY A N 1
ATOM 913 C CA . GLY A 1 177 ? 23.078 45.317 46.045 1.00 104.03 174 GLY A CA 1
ATOM 914 C C . GLY A 1 177 ? 23.558 45.054 47.458 1.00 107.81 174 GLY A C 1
ATOM 915 O O . GLY A 1 177 ? 22.823 44.457 48.259 1.00 111.67 174 GLY A O 1
ATOM 916 N N . ASP A 1 178 ? 24.799 45.448 47.753 1.00 107.24 175 ASP A N 1
ATOM 917 C CA . ASP A 1 178 ? 25.299 45.540 49.127 1.00 108.13 175 ASP A CA 1
ATOM 918 C C . ASP A 1 178 ? 26.077 46.850 49.337 1.00 104.09 175 ASP A C 1
ATOM 919 O O . ASP A 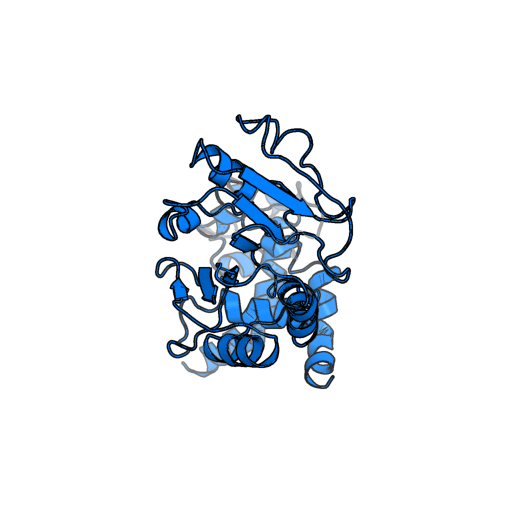1 178 ? 26.842 46.963 50.293 1.00 105.65 175 ASP A O 1
ATOM 924 N N . LEU A 1 179 ? 25.833 47.848 48.483 1.00 99.25 176 LEU A N 1
ATOM 925 C CA . LEU A 1 179 ? 26.727 49.002 48.341 1.00 96.54 176 LEU A CA 1
ATOM 926 C C . LEU A 1 179 ? 26.200 50.275 49.000 1.00 94.80 176 LEU A C 1
ATOM 927 O O . LEU A 1 179 ? 24.985 50.500 49.060 1.00 93.67 176 LEU A O 1
ATOM 932 N N . ARG A 1 180 ? 27.140 51.093 49.478 1.00 94.18 177 ARG A N 1
ATOM 933 C CA . ARG A 1 180 ? 26.855 52.369 50.141 1.00 93.36 177 ARG A CA 1
ATOM 934 C C . ARG A 1 180 ? 27.316 53.584 49.341 1.00 91.65 177 ARG A C 1
ATOM 935 O O . ARG A 1 180 ? 26.549 54.534 49.163 1.00 89.16 177 ARG A O 1
ATOM 943 N N . THR A 1 181 ? 28.575 53.560 48.895 1.00 92.65 178 THR A N 1
ATOM 944 C CA . THR A 1 181 ? 29.170 54.669 48.143 1.00 91.91 178 THR A CA 1
ATOM 945 C C . THR A 1 181 ? 29.532 54.247 46.720 1.00 91.61 178 THR A C 1
ATOM 946 O O . THR A 1 181 ? 29.740 53.067 46.439 1.00 92.32 178 THR A O 1
ATOM 950 N N . VAL A 1 182 ? 29.563 55.224 45.822 1.00 91.19 179 VAL A N 1
ATOM 951 C CA . VAL A 1 182 ? 30.083 55.043 44.469 1.00 90.89 179 VAL A CA 1
ATOM 952 C C . VAL A 1 182 ? 30.761 56.350 44.066 1.00 91.39 179 VAL A C 1
ATOM 953 O O . VAL A 1 182 ? 30.623 57.355 44.766 1.00 91.51 179 VAL A O 1
ATOM 957 N N . VAL A 1 183 ? 31.522 56.326 42.975 1.00 91.84 180 VAL A N 1
ATOM 958 C CA . VAL A 1 183 ? 32.127 57.536 42.424 1.00 92.83 180 VAL A CA 1
ATOM 959 C C . VAL A 1 183 ? 32.246 57.428 40.899 1.00 93.51 180 VAL A C 1
ATOM 960 O O . VAL A 1 183 ? 33.173 56.804 40.383 1.00 94.38 180 VAL A O 1
ATOM 964 N N . ASP A 1 184 ? 31.283 58.031 40.196 1.00 93.61 181 ASP A N 1
ATOM 965 C CA . ASP A 1 184 ? 31.274 58.062 38.727 1.00 94.64 181 ASP A CA 1
ATOM 966 C C . ASP A 1 184 ? 32.383 58.973 38.191 1.00 97.92 181 ASP A C 1
ATOM 967 O O . ASP A 1 184 ? 32.321 60.194 38.323 1.00 99.78 181 ASP A O 1
ATOM 972 N N . VAL A 1 185 ? 33.381 58.357 37.562 1.00 99.46 182 VAL A N 1
ATOM 973 C CA . VAL A 1 185 ? 34.530 59.070 37.010 1.00 101.82 182 VAL A CA 1
ATOM 974 C C . VAL A 1 185 ? 34.124 59.699 35.683 1.00 103.07 182 VAL A C 1
ATOM 975 O O . VAL A 1 185 ? 33.778 58.983 34.743 1.00 102.64 182 VAL A O 1
ATOM 979 N N . GLY A 1 186 ? 34.169 61.029 35.614 1.00 105.32 183 GLY A N 1
ATOM 980 C CA . GLY A 1 186 ? 33.844 61.754 34.390 1.00 108.15 183 GLY A CA 1
ATOM 981 C C . GLY A 1 186 ? 32.420 61.554 33.921 1.00 107.20 183 GLY A C 1
ATOM 982 O O . GLY A 1 186 ? 32.181 61.377 32.724 1.00 108.88 183 GLY A O 1
ATOM 983 N N . GLY A 1 187 ? 31.484 61.571 34.870 1.00 105.09 184 GLY A N 1
ATOM 984 C CA . GLY A 1 187 ? 30.061 61.429 34.581 1.00 104.32 184 GLY A CA 1
ATOM 985 C C . GLY A 1 187 ? 29.550 62.414 33.544 1.00 108.43 184 GLY A C 1
ATOM 986 O O . GLY A 1 187 ? 29.152 62.008 32.447 1.00 110.47 184 GLY A O 1
ATOM 987 N N . GLY A 1 188 ? 29.578 63.703 33.885 1.00 110.53 185 GLY A N 1
ATOM 988 C CA . GLY A 1 188 ? 29.140 64.768 32.977 1.00 114.30 185 GLY A CA 1
ATOM 989 C C . GLY A 1 188 ? 27.646 65.049 33.022 1.00 114.35 185 GLY A C 1
ATOM 990 O O . GLY A 1 188 ? 27.206 65.979 33.704 1.00 114.61 185 GLY A O 1
ATOM 991 N N . SER A 1 189 ? 26.866 64.244 32.295 1.00 114.31 186 SER A N 1
ATOM 992 C CA . SER A 1 189 ? 25.422 64.488 32.112 1.00 114.12 186 SER A CA 1
ATOM 993 C C . SER A 1 189 ? 24.539 64.142 33.325 1.00 110.97 186 SER A C 1
ATOM 994 O O . SER A 1 189 ? 23.455 64.712 33.476 1.00 110.91 186 SER A O 1
ATOM 997 N N . GLY A 1 190 ? 24.995 63.219 34.175 1.00 108.96 187 GLY A N 1
ATOM 998 C CA . GLY A 1 190 ? 24.204 62.735 35.318 1.00 106.87 187 GLY A CA 1
ATOM 999 C C . GLY A 1 190 ? 23.128 61.752 34.885 1.00 106.61 187 GLY A C 1
ATOM 1000 O O . GLY A 1 190 ? 21.992 61.799 35.367 1.00 105.09 187 GLY A O 1
ATOM 1001 N N . ALA A 1 191 ? 23.505 60.849 33.983 1.00 107.64 188 ALA A N 1
ATOM 1002 C CA . ALA A 1 191 ? 22.559 59.968 33.310 1.00 108.23 188 ALA A CA 1
ATOM 1003 C C . ALA A 1 191 ? 22.426 58.675 34.109 1.00 106.36 188 ALA A C 1
ATOM 1004 O O . ALA A 1 191 ? 21.334 58.342 34.584 1.00 106.80 188 ALA A O 1
ATOM 1006 N N . LEU A 1 192 ? 23.543 57.967 34.271 1.00 105.01 189 LEU A N 1
ATOM 1007 C CA . LEU A 1 192 ? 23.588 56.761 35.096 1.00 102.18 189 LEU A CA 1
ATOM 1008 C C . LEU A 1 192 ? 23.405 57.130 36.556 1.00 100.01 189 LEU A C 1
ATOM 1009 O O . LEU A 1 192 ? 22.511 56.605 37.227 1.00 98.25 189 LEU A O 1
ATOM 1014 N N . LEU A 1 193 ? 24.263 58.043 37.022 1.00 99.35 190 LEU A N 1
ATOM 1015 C CA . LEU A 1 193 ? 24.266 58.531 38.406 1.00 97.46 190 LEU A CA 1
ATOM 1016 C C . LEU A 1 193 ? 22.835 58.646 38.921 1.00 94.57 190 LEU A C 1
ATOM 1017 O O . LEU A 1 193 ? 22.494 58.053 39.945 1.00 92.61 190 LEU A O 1
ATOM 1022 N N . ALA A 1 194 ? 22.003 59.371 38.169 1.00 93.36 191 ALA A N 1
ATOM 1023 C CA . ALA A 1 194 ? 20.568 59.478 38.448 1.00 91.44 191 ALA A CA 1
ATOM 1024 C C . ALA A 1 194 ? 19.934 58.099 38.568 1.00 88.43 191 ALA A C 1
ATOM 1025 O O . ALA A 1 194 ? 19.583 57.677 39.669 1.00 86.79 191 ALA A O 1
ATOM 1027 N N . GLY A 1 195 ? 19.847 57.382 37.450 1.00 86.96 192 GLY A N 1
ATOM 1028 C CA . GLY A 1 195 ? 19.187 56.077 37.405 1.00 85.77 192 GLY A CA 1
ATOM 1029 C C . GLY A 1 195 ? 19.610 55.100 38.486 1.00 82.67 192 GLY A C 1
ATOM 1030 O O . GLY A 1 195 ? 18.773 54.386 39.036 1.00 81.79 192 GLY A O 1
ATOM 1031 N N . VAL A 1 196 ? 20.903 55.100 38.803 1.00 80.53 193 VAL A N 1
ATOM 1032 C CA . VAL A 1 196 ? 21.501 54.158 39.754 1.00 78.81 193 VAL A CA 1
ATOM 1033 C C . VAL A 1 196 ? 21.256 54.540 41.218 1.00 78.05 193 VAL A C 1
ATOM 1034 O O . VAL A 1 196 ? 20.976 53.665 42.041 1.00 77.93 193 VAL A O 1
ATOM 1038 N N . LEU A 1 197 ? 21.390 55.825 41.546 1.00 77.37 194 LEU A N 1
ATOM 1039 C CA . LEU A 1 197 ? 21.041 56.314 42.892 1.00 77.05 194 LEU A CA 1
ATOM 1040 C C . LEU A 1 197 ? 19.540 56.513 43.033 1.00 75.81 194 LEU A C 1
ATOM 1041 O O . LEU A 1 197 ? 19.024 56.596 44.149 1.00 75.02 194 LEU A O 1
ATOM 1046 N N . ALA A 1 198 ? 18.849 56.615 41.904 1.00 75.54 195 ALA A N 1
ATOM 1047 C CA . ALA A 1 198 ? 17.405 56.503 41.896 1.00 76.98 195 ALA A CA 1
ATOM 1048 C C . ALA A 1 198 ? 17.021 55.063 42.199 1.00 77.66 195 ALA A C 1
ATOM 1049 O O . ALA A 1 198 ? 16.171 54.813 43.050 1.00 77.49 195 ALA A O 1
ATOM 1051 N N . ALA A 1 199 ? 17.667 54.129 41.501 1.00 78.83 196 ALA A N 1
ATOM 1052 C CA . ALA A 1 199 ? 17.392 52.700 41.643 1.00 80.75 196 ALA A CA 1
ATOM 1053 C C . ALA A 1 199 ? 17.544 52.216 43.077 1.00 82.25 196 ALA A C 1
ATOM 1054 O O . ALA A 1 199 ? 16.612 51.643 43.633 1.00 84.79 196 ALA A O 1
ATOM 1056 N N . HIS A 1 200 ? 18.720 52.443 43.657 1.00 83.36 197 HIS A N 1
ATOM 1057 C CA . HIS A 1 200 ? 19.042 51.966 45.008 1.00 86.81 197 HIS A CA 1
ATOM 1058 C C . HIS A 1 200 ? 18.883 53.128 45.998 1.00 87.11 197 HIS A C 1
ATOM 1059 O O . HIS A 1 200 ? 19.779 53.973 46.094 1.00 87.22 197 HIS A O 1
ATOM 1066 N N . PRO A 1 201 ? 17.762 53.172 46.752 1.00 88.76 198 PRO A N 1
ATOM 1067 C CA . PRO A 1 201 ? 17.507 54.349 47.598 1.00 88.64 198 PRO A CA 1
ATOM 1068 C C . PRO A 1 201 ? 18.552 54.676 48.684 1.00 89.92 198 PRO A C 1
ATOM 1069 O O . PRO A 1 201 ? 18.615 55.828 49.110 1.00 88.34 198 PRO A O 1
ATOM 1073 N N . HIS A 1 202 ? 19.359 53.697 49.110 1.00 93.77 199 HIS A N 1
ATOM 1074 C CA . HIS A 1 202 ? 20.331 53.897 50.204 1.00 97.64 199 HIS A CA 1
ATOM 1075 C C . HIS A 1 202 ? 21.770 54.221 49.729 1.00 96.98 199 HIS A C 1
ATOM 1076 O O . HIS A 1 202 ? 22.543 54.801 50.492 1.00 96.66 199 HIS A O 1
ATOM 1083 N N . LEU A 1 203 ? 22.125 53.864 48.490 1.00 97.55 200 LEU A N 1
ATOM 1084 C CA . LEU A 1 203 ? 23.478 54.136 47.938 1.00 98.56 200 LEU A CA 1
ATOM 1085 C C . LEU A 1 203 ? 23.672 55.620 47.666 1.00 99.25 200 LEU A C 1
ATOM 1086 O O . LEU A 1 203 ? 22.722 56.279 47.274 1.00 99.40 200 LEU A O 1
ATOM 1091 N N . ARG A 1 204 ? 24.902 56.118 47.839 1.00 101.39 201 ARG A N 1
ATOM 1092 C CA . ARG A 1 204 ? 25.262 57.520 47.535 1.00 102.23 201 ARG A CA 1
ATOM 1093 C C . ARG A 1 204 ? 26.482 57.619 46.619 1.00 103.57 201 ARG A C 1
ATOM 1094 O O . ARG A 1 204 ? 27.222 56.653 46.477 1.00 103.89 201 ARG A O 1
ATOM 1102 N N . GLY A 1 205 ? 26.691 58.793 46.014 1.00 106.21 202 GLY A N 1
ATOM 1103 C CA . GLY A 1 205 ? 27.654 58.944 44.909 1.00 108.83 202 GLY A CA 1
ATOM 1104 C C . GLY A 1 205 ? 28.263 60.317 44.659 1.00 112.16 202 GLY A C 1
ATOM 1105 O O . GLY A 1 205 ? 27.904 61.303 45.309 1.00 112.76 202 GLY A O 1
ATOM 1106 N N . THR A 1 206 ? 29.188 60.352 43.692 1.00 115.41 203 THR A N 1
ATOM 1107 C CA . THR A 1 206 ? 30.022 61.530 43.359 1.00 119.41 203 THR A CA 1
ATOM 1108 C C . THR A 1 206 ? 30.287 61.570 41.838 1.00 120.45 203 THR A C 1
ATOM 1109 O O . THR A 1 206 ? 30.221 60.534 41.167 1.00 119.89 203 THR A O 1
ATOM 1113 N N . VAL A 1 207 ? 30.553 62.770 41.310 1.00 122.71 204 VAL A N 1
ATOM 1114 C CA . VAL A 1 207 ? 30.973 62.983 39.912 1.00 124.84 204 VAL A CA 1
ATOM 1115 C C . VAL A 1 207 ? 32.186 63.939 39.864 1.00 129.26 204 VAL A C 1
ATOM 1116 O O . VAL A 1 207 ? 32.388 64.712 40.802 1.00 132.67 204 VAL A O 1
ATOM 1120 N N . PHE A 1 208 ? 33.005 63.861 38.805 1.00 131.02 205 PHE A N 1
ATOM 1121 C CA . PHE A 1 208 ? 33.960 64.950 38.463 1.00 135.12 205 PHE A CA 1
ATOM 1122 C C . PHE A 1 208 ? 34.249 65.092 36.960 1.00 137.61 205 PHE A C 1
ATOM 1123 O O . PHE A 1 208 ? 34.888 64.235 36.348 1.00 137.35 205 PHE A O 1
ATOM 1131 N N . ASP A 1 209 ? 33.770 66.201 36.397 1.00 140.19 206 ASP A N 1
ATOM 1132 C CA . ASP A 1 209 ? 33.957 66.563 34.993 1.00 143.07 206 ASP A CA 1
ATOM 1133 C C . ASP A 1 209 ? 34.142 68.085 34.932 1.00 146.85 206 ASP A C 1
ATOM 1134 O O . ASP A 1 209 ? 33.591 68.813 35.764 1.00 145.80 206 ASP A O 1
ATOM 1139 N N . THR A 1 210 ? 34.934 68.557 33.970 1.00 151.02 207 THR A N 1
ATOM 1140 C CA . THR A 1 210 ? 35.078 69.995 33.729 1.00 156.42 207 THR A CA 1
ATOM 1141 C C . THR A 1 210 ? 33.776 70.513 33.101 1.00 156.76 207 THR A C 1
ATOM 1142 O O . THR A 1 210 ? 33.174 69.818 32.278 1.00 154.31 207 THR A O 1
ATOM 1146 N N . PRO A 1 211 ? 33.320 71.719 33.501 1.00 159.36 208 PRO A N 1
ATOM 1147 C CA . PRO A 1 211 ? 32.215 72.358 32.772 1.00 161.82 208 PRO A CA 1
ATOM 1148 C C . PRO A 1 211 ? 32.563 72.648 31.302 1.00 168.55 208 PRO A C 1
ATOM 1149 O O . PRO A 1 211 ? 33.740 72.811 30.970 1.00 173.40 208 PRO A O 1
ATOM 1153 N N . ASP A 1 212 ? 31.534 72.722 30.454 1.00 170.60 209 ASP A N 1
ATOM 1154 C CA . ASP A 1 212 ? 31.665 72.777 28.977 1.00 176.21 209 ASP A CA 1
ATOM 1155 C C . ASP A 1 212 ? 32.021 71.394 28.383 1.00 174.71 209 ASP A C 1
ATOM 1156 O O . ASP A 1 212 ? 32.669 71.300 27.333 1.00 178.04 209 ASP A O 1
ATOM 1161 N N . GLY A 1 213 ? 31.580 70.334 29.068 1.00 170.24 210 GLY A N 1
ATOM 1162 C CA . GLY A 1 213 ? 31.706 68.946 28.601 1.00 168.14 210 GLY A CA 1
ATOM 1163 C C . GLY A 1 213 ? 30.437 68.189 28.961 1.00 163.97 210 GLY A C 1
ATOM 1164 O O . GLY A 1 213 ? 30.478 67.206 29.709 1.00 160.84 210 GLY A O 1
ATOM 1165 N N . VAL A 1 214 ? 29.322 68.668 28.402 1.00 165.07 211 VAL A N 1
ATOM 1166 C CA . VAL A 1 214 ? 27.937 68.272 28.752 1.00 160.26 211 VAL A CA 1
ATOM 1167 C C . VAL A 1 214 ? 27.678 68.184 30.276 1.00 154.13 211 VAL A C 1
ATOM 1168 O O . VAL A 1 214 ? 27.123 67.208 30.789 1.00 149.79 211 VAL A O 1
ATOM 1172 N N . ALA A 1 215 ? 28.058 69.257 30.975 1.00 153.10 212 ALA A N 1
ATOM 1173 C CA . ALA A 1 215 ? 27.905 69.371 32.429 1.00 147.42 212 ALA A CA 1
ATOM 1174 C C . ALA A 1 215 ? 26.577 70.046 32.814 1.00 146.98 212 ALA A C 1
ATOM 1175 O O . ALA A 1 215 ? 26.561 70.999 33.602 1.00 147.67 212 ALA A O 1
ATOM 1177 N N . ASP A 1 216 ? 25.468 69.534 32.268 1.00 145.48 213 ASP A N 1
ATOM 1178 C CA . ASP A 1 216 ? 24.114 70.007 32.593 1.00 144.72 213 ASP A CA 1
ATOM 1179 C C . ASP A 1 216 ? 23.510 69.049 33.628 1.00 139.98 213 ASP A C 1
ATOM 1180 O O . ASP A 1 216 ? 22.453 68.445 33.408 1.00 139.36 213 ASP A O 1
ATOM 1185 N N . ALA A 1 217 ? 24.207 68.915 34.759 1.00 137.30 214 ALA A N 1
ATOM 1186 C CA . ALA A 1 217 ? 23.763 68.078 35.877 1.00 131.84 214 ALA A CA 1
ATOM 1187 C C . ALA A 1 217 ? 22.665 68.791 36.667 1.00 130.48 214 ALA A C 1
ATOM 1188 O O . ALA A 1 217 ? 21.711 68.153 37.120 1.00 127.82 214 ALA A O 1
ATOM 1190 N N . ALA A 1 218 ? 22.838 70.109 36.831 1.00 132.46 215 ALA A N 1
ATOM 1191 C CA . ALA A 1 218 ? 21.876 71.046 37.454 1.00 131.65 215 ALA A CA 1
ATOM 1192 C C . ALA A 1 218 ? 20.465 70.517 37.761 1.00 127.57 215 ALA A C 1
ATOM 1193 O O . ALA A 1 218 ? 20.019 70.555 38.911 1.00 124.57 215 ALA A O 1
ATOM 1195 N N . ARG A 1 219 ? 19.776 70.035 36.729 1.00 126.28 216 ARG A N 1
ATOM 1196 C CA . ARG A 1 219 ? 18.398 69.569 36.856 1.00 123.57 216 ARG A CA 1
ATOM 1197 C C . ARG A 1 219 ? 18.267 68.146 36.302 1.00 120.97 216 ARG A C 1
ATOM 1198 O O . ARG A 1 219 ? 17.411 67.876 35.456 1.00 122.50 216 ARG A O 1
ATOM 1206 N N . THR A 1 220 ? 19.133 67.251 36.795 1.00 116.83 217 THR A N 1
ATOM 1207 C CA . THR A 1 220 ? 19.126 65.810 36.441 1.00 114.40 217 THR A CA 1
ATOM 1208 C C . THR A 1 220 ? 19.548 64.878 37.605 1.00 109.18 217 THR A C 1
ATOM 1209 O O . THR A 1 220 ? 18.928 63.826 37.799 1.00 108.66 217 THR A O 1
ATOM 1213 N N . VAL A 1 221 ? 20.611 65.222 38.340 1.00 104.66 218 VAL A N 1
ATOM 1214 C CA . VAL A 1 221 ? 20.846 64.621 39.660 1.00 99.76 218 VAL A CA 1
ATOM 1215 C C . VAL A 1 221 ? 19.758 65.148 40.587 1.00 101.48 218 VAL A C 1
ATOM 1216 O O . VAL A 1 221 ? 19.199 64.393 41.374 1.00 100.95 218 VAL A O 1
ATOM 1220 N N . ALA A 1 222 ? 19.457 66.444 40.476 1.00 105.54 219 ALA A N 1
ATOM 1221 C CA . ALA A 1 222 ? 18.344 67.062 41.206 1.00 106.68 219 ALA A CA 1
ATOM 1222 C C . ALA A 1 222 ? 16.992 66.536 40.727 1.00 107.51 219 ALA A C 1
ATOM 1223 O O . ALA A 1 222 ? 16.261 65.910 41.501 1.00 105.92 219 ALA A O 1
ATOM 1225 N N . GLU A 1 223 ? 16.668 66.789 39.457 1.00 110.65 220 GLU A N 1
ATOM 1226 C CA . GLU A 1 223 ? 15.438 66.271 38.865 1.00 112.48 220 GLU A CA 1
ATOM 1227 C C . GLU A 1 223 ? 15.459 64.757 38.955 1.00 110.18 220 GLU A C 1
ATOM 1228 O O . GLU A 1 223 ? 16.418 64.118 38.536 1.00 108.11 220 GLU A O 1
ATOM 1234 N N . GLN A 1 224 ? 14.395 64.203 39.519 1.00 111.01 221 GLN A N 1
ATOM 1235 C CA . GLN A 1 224 ? 14.213 62.763 39.667 1.00 112.47 221 GLN A CA 1
ATOM 1236 C C . GLN A 1 224 ? 14.954 62.250 40.923 1.00 109.95 221 GLN A C 1
ATOM 1237 O O . GLN A 1 224 ? 15.810 61.361 40.860 1.00 109.62 221 GLN A O 1
ATOM 1243 N N . GLY A 1 225 ? 14.630 62.871 42.060 1.00 108.76 222 GLY A N 1
ATOM 1244 C CA . GLY A 1 225 ? 14.768 62.246 43.380 1.00 107.60 222 GLY A CA 1
ATOM 1245 C C . GLY A 1 225 ? 16.060 62.314 44.179 1.00 106.92 222 GLY A C 1
ATOM 1246 O O . GLY A 1 225 ? 16.012 6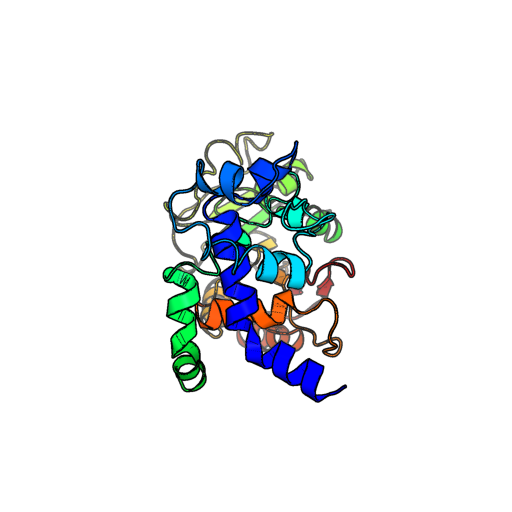2.337 45.415 1.00 106.49 222 GLY A O 1
ATOM 1247 N N . VAL A 1 226 ? 17.208 62.336 43.507 1.00 107.13 223 VAL A N 1
ATOM 1248 C CA . VAL A 1 226 ? 18.505 62.220 44.191 1.00 107.25 223 VAL A CA 1
ATOM 1249 C C . VAL A 1 226 ? 18.937 63.609 44.699 1.00 110.17 223 VAL A C 1
ATOM 1250 O O . VAL A 1 226 ? 19.869 64.228 44.170 1.00 112.56 223 VAL A O 1
ATOM 1254 N N . ALA A 1 227 ? 18.246 64.086 45.736 1.00 111.51 224 ALA A N 1
ATOM 1255 C CA . ALA A 1 227 ? 18.473 65.428 46.288 1.00 113.25 224 ALA A CA 1
ATOM 1256 C C . ALA A 1 227 ? 19.806 65.443 47.023 1.00 115.22 224 ALA A C 1
ATOM 1257 O O . ALA A 1 227 ? 20.697 66.237 46.701 1.00 115.97 224 ALA A O 1
ATOM 1259 N N . ASP A 1 228 ? 19.939 64.537 47.993 1.00 116.42 225 ASP A N 1
ATOM 1260 C CA . ASP A 1 228 ? 21.241 64.197 48.567 1.00 117.67 225 ASP A CA 1
ATOM 1261 C C . ASP A 1 228 ? 22.002 63.391 47.523 1.00 115.22 225 ASP A C 1
ATOM 1262 O O . ASP A 1 228 ? 21.473 63.103 46.448 1.00 113.80 225 ASP A O 1
ATOM 1267 N N . ARG A 1 229 ? 23.238 63.023 47.848 1.00 113.74 226 ARG A N 1
ATOM 1268 C CA . ARG A 1 229 ? 24.018 62.074 47.050 1.00 111.52 226 ARG A CA 1
ATOM 1269 C C . ARG A 1 229 ? 24.389 62.611 45.653 1.00 113.77 226 ARG A C 1
ATOM 1270 O O . ARG A 1 229 ? 24.482 61.845 44.684 1.00 112.54 226 ARG A O 1
ATOM 1278 N N . CYS A 1 230 ? 24.586 63.928 45.555 1.00 116.63 227 CYS A N 1
ATOM 1279 C CA . CYS A 1 230 ? 25.205 64.526 44.377 1.00 119.00 227 CYS A CA 1
ATOM 1280 C C . CYS A 1 230 ? 26.717 64.508 44.576 1.00 119.58 227 CYS A C 1
ATOM 1281 O O . CYS A 1 230 ? 27.452 64.022 43.714 1.00 117.26 227 CYS A O 1
ATOM 1284 N N . GLY A 1 231 ? 27.158 65.050 45.718 1.00 121.24 228 GLY A N 1
ATOM 1285 C CA . GLY A 1 231 ? 28.570 65.078 46.126 1.00 122.76 228 GLY A CA 1
ATOM 1286 C C . GLY A 1 231 ? 29.530 65.511 45.036 1.00 125.01 228 GLY A C 1
ATOM 1287 O O . GLY A 1 231 ? 30.669 65.051 44.993 1.00 126.05 228 GLY A O 1
ATOM 1288 N N . VAL A 1 232 ? 29.064 66.411 44.171 1.00 126.41 229 VAL A N 1
ATOM 1289 C CA . VAL A 1 232 ? 29.727 66.700 42.897 1.00 128.56 229 VAL A CA 1
ATOM 1290 C C . VAL A 1 232 ? 31.039 67.471 43.072 1.00 132.49 229 VAL A C 1
ATOM 1291 O O . VAL A 1 232 ? 31.147 68.338 43.946 1.00 134.32 229 VAL A O 1
ATOM 1295 N N . GLU A 1 233 ? 32.023 67.114 42.241 1.00 134.18 230 GLU A N 1
ATOM 1296 C CA . GLU A 1 233 ? 33.340 67.764 42.171 1.00 137.62 230 GLU A CA 1
ATOM 1297 C C . GLU A 1 233 ? 33.516 68.337 40.749 1.00 139.60 230 GLU A C 1
ATOM 1298 O O . GLU A 1 233 ? 32.574 68.315 39.950 1.00 137.71 230 GLU A O 1
ATOM 1304 N N . THR A 1 234 ? 34.704 68.859 40.440 1.00 143.71 231 THR A N 1
ATOM 1305 C CA . THR A 1 234 ? 35.007 69.401 39.105 1.00 147.05 231 THR A CA 1
ATOM 1306 C C . THR A 1 234 ? 36.383 68.939 38.614 1.00 149.21 231 THR A C 1
ATOM 1307 O O . THR A 1 234 ? 37.100 68.225 39.321 1.00 148.67 231 THR A O 1
ATOM 1311 N N . GLY A 1 235 ? 36.723 69.334 37.388 1.00 151.90 232 GLY A N 1
ATOM 1312 C CA . GLY A 1 235 ? 38.063 69.135 36.838 1.00 154.92 232 GLY A CA 1
ATOM 1313 C C . GLY A 1 235 ? 38.225 67.914 35.956 1.00 152.51 232 GLY A C 1
ATOM 1314 O O . GLY A 1 235 ? 37.297 67.118 35.782 1.00 148.49 232 GLY A O 1
ATOM 1315 N N . ASP A 1 236 ? 39.435 67.771 35.416 1.00 155.25 233 ASP A N 1
ATOM 1316 C CA . ASP A 1 236 ? 39.765 66.710 34.466 1.00 153.82 233 ASP A CA 1
ATOM 1317 C C . ASP A 1 236 ? 39.930 65.372 35.185 1.00 149.07 233 ASP A C 1
ATOM 1318 O O . ASP A 1 236 ? 39.881 65.302 36.416 1.00 146.04 233 ASP A O 1
ATOM 1323 N N . PHE A 1 237 ? 40.122 64.317 34.395 1.00 148.46 234 PHE A N 1
ATOM 1324 C CA . PHE A 1 237 ? 40.447 62.976 34.910 1.00 145.67 234 PHE A CA 1
ATOM 1325 C C . PHE A 1 237 ? 41.971 62.809 34.975 1.00 149.84 234 PHE A C 1
ATOM 1326 O O . PHE A 1 237 ? 42.468 61.837 35.551 1.00 147.75 234 PHE A O 1
ATOM 1334 N N . PHE A 1 238 ? 42.695 63.764 34.381 1.00 156.69 235 PHE A N 1
ATOM 1335 C CA . PHE A 1 238 ? 44.161 63.792 34.375 1.00 162.47 235 PHE A CA 1
ATOM 1336 C C . PHE A 1 238 ? 44.686 64.190 35.755 1.00 163.64 235 PHE A C 1
ATOM 1337 O O . PHE A 1 238 ? 45.815 63.848 36.115 1.00 164.73 235 PHE A O 1
ATOM 1345 N N . VAL A 1 239 ? 43.867 64.928 36.511 1.00 163.86 236 VAL A N 1
ATOM 1346 C CA . VAL A 1 239 ? 44.131 65.190 37.927 1.00 165.28 236 VAL A CA 1
ATOM 1347 C C . VAL A 1 239 ? 44.012 63.885 38.733 1.00 161.52 236 VAL A C 1
ATOM 1348 O O . VAL A 1 239 ? 43.168 63.027 38.434 1.00 158.22 236 VAL A O 1
ATOM 1352 N N . SER A 1 240 ? 44.876 63.741 39.735 1.00 162.00 237 SER A N 1
ATOM 1353 C CA . SER A 1 240 ? 44.823 62.617 40.670 1.00 157.34 237 SER A CA 1
ATOM 1354 C C . SER A 1 240 ? 43.523 62.694 41.487 1.00 153.02 237 SER A C 1
ATOM 1355 O O . SER A 1 240 ? 43.305 63.671 42.204 1.00 153.62 237 SER A O 1
ATOM 1358 N N . VAL A 1 241 ? 42.672 61.671 41.369 1.00 148.89 238 VAL A N 1
ATOM 1359 C CA . VAL A 1 241 ? 41.280 61.747 41.861 1.00 146.49 238 VAL A CA 1
ATOM 1360 C C . VAL A 1 241 ? 41.191 61.597 43.395 1.00 146.06 238 VAL A C 1
ATOM 1361 O O . VAL A 1 241 ? 41.583 60.552 43.935 1.00 145.57 238 VAL A O 1
ATOM 1365 N N . PRO A 1 242 ? 40.703 62.649 44.107 1.00 145.69 239 PRO A N 1
ATOM 1366 C CA . PRO A 1 242 ? 40.686 62.573 45.582 1.00 144.88 239 PRO A CA 1
ATOM 1367 C C . PRO A 1 242 ? 39.749 61.534 46.226 1.00 139.82 239 PRO A C 1
ATOM 1368 O O . PRO A 1 242 ? 40.000 61.153 47.374 1.00 141.71 239 PRO A O 1
ATOM 1372 N N . PRO A 1 243 ? 38.686 61.081 45.518 1.00 133.27 240 PRO A N 1
ATOM 1373 C CA . PRO A 1 243 ? 37.885 60.021 46.131 1.00 128.80 240 PRO A CA 1
ATOM 1374 C C . PRO A 1 243 ? 38.626 58.705 46.397 1.00 127.09 240 PRO A C 1
ATOM 1375 O O . PRO A 1 243 ? 39.406 58.232 45.560 1.00 125.15 240 PRO A O 1
ATOM 1379 N N . GLY A 1 244 ? 38.390 58.174 47.595 1.00 125.86 241 GLY A N 1
ATOM 1380 C CA . GLY A 1 244 ? 38.710 56.803 47.967 1.00 125.69 241 GLY A CA 1
ATOM 1381 C C . GLY A 1 244 ? 37.453 56.183 48.560 1.00 123.29 241 GLY A C 1
ATOM 1382 O O . GLY A 1 244 ? 37.464 55.768 49.719 1.00 125.58 241 GLY A O 1
ATOM 1383 N N . ALA A 1 245 ? 36.375 56.127 47.766 1.00 119.31 242 ALA A N 1
ATOM 1384 C CA . ALA A 1 245 ? 35.026 55.773 48.263 1.00 115.98 242 ALA A CA 1
ATOM 1385 C C . ALA A 1 245 ? 34.320 54.674 47.432 1.00 113.38 242 ALA A C 1
ATOM 1386 O O . ALA A 1 245 ? 33.815 54.940 46.339 1.00 112.04 242 ALA A O 1
ATOM 1388 N N . ASP A 1 246 ? 34.266 53.460 47.996 1.00 112.72 243 ASP A N 1
ATOM 1389 C CA . ASP A 1 246 ? 33.749 52.221 47.359 1.00 109.80 243 ASP A CA 1
ATOM 1390 C C . ASP A 1 246 ? 34.019 52.021 45.848 1.00 107.88 243 ASP A C 1
ATOM 1391 O O . ASP A 1 246 ? 35.167 51.782 45.462 1.00 109.16 243 ASP A O 1
ATOM 1396 N N . ALA A 1 247 ? 32.983 52.141 45.008 1.00 104.86 244 ALA A N 1
ATOM 1397 C CA . ALA A 1 247 ? 33.024 51.659 43.621 1.00 103.92 244 ALA A CA 1
ATOM 1398 C C . ALA A 1 247 ? 33.225 52.792 42.612 1.00 103.25 244 ALA A C 1
ATOM 1399 O O . ALA A 1 247 ? 32.781 53.917 42.839 1.00 103.43 244 ALA A O 1
ATOM 1401 N N . TYR A 1 248 ? 33.885 52.477 41.497 1.00 103.00 245 TYR A N 1
ATOM 1402 C CA . TYR A 1 248 ? 34.290 53.473 40.496 1.00 103.45 245 TYR A CA 1
ATOM 1403 C C . TYR A 1 248 ? 33.719 53.117 39.118 1.00 101.99 245 TYR A C 1
ATOM 1404 O O . TYR A 1 248 ? 33.842 51.975 38.686 1.00 101.86 245 TYR A O 1
ATOM 1413 N N . VAL A 1 249 ? 33.119 54.098 38.435 1.00 101.28 246 VAL A N 1
ATOM 1414 C CA . VAL A 1 249 ? 32.355 53.868 37.193 1.00 101.54 246 VAL A CA 1
ATOM 1415 C C . VAL A 1 249 ? 32.859 54.756 36.047 1.00 103.41 246 VAL A C 1
ATOM 1416 O O . VAL A 1 249 ? 32.965 55.969 36.207 1.00 104.77 246 VAL A O 1
ATOM 1420 N N . LEU A 1 250 ? 33.143 54.138 34.896 1.00 105.15 247 LEU A N 1
ATOM 1421 C CA . LEU A 1 250 ? 33.626 54.835 33.689 1.00 109.05 247 LEU A CA 1
ATOM 1422 C C . LEU A 1 250 ? 32.823 54.388 32.452 1.00 110.74 247 LEU A C 1
ATOM 1423 O O . LEU A 1 250 ? 33.003 53.266 31.974 1.00 112.17 247 LEU A O 1
ATOM 1428 N N . LYS A 1 251 ? 31.966 55.262 31.918 1.00 112.11 248 LYS A N 1
ATOM 1429 C CA . LYS A 1 251 ? 31.055 54.882 30.821 1.00 112.97 248 LYS A CA 1
ATOM 1430 C C . LYS A 1 251 ? 31.622 55.225 29.444 1.00 116.62 248 LYS A C 1
ATOM 1431 O O . LYS A 1 251 ? 32.104 56.341 29.240 1.00 117.46 248 LYS A O 1
ATOM 1437 N N . SER A 1 252 ? 31.537 54.260 28.518 1.00 118.61 249 SER A N 1
ATOM 1438 C CA . SER A 1 252 ? 31.973 54.397 27.117 1.00 123.71 249 SER A CA 1
ATOM 1439 C C . SER A 1 252 ? 33.033 55.474 26.954 1.00 128.46 249 SER A C 1
ATOM 1440 O O . SER A 1 252 ? 32.791 56.539 26.371 1.00 131.39 249 SER A O 1
ATOM 1443 N N . VAL A 1 253 ? 34.210 55.172 27.492 1.00 130.59 250 VAL A N 1
ATOM 1444 C CA . VAL A 1 253 ? 35.220 56.184 27.773 1.00 134.06 250 VAL A CA 1
ATOM 1445 C C . VAL A 1 253 ? 36.576 55.943 27.078 1.00 137.52 250 VAL A C 1
ATOM 1446 O O . VAL A 1 253 ? 37.259 56.915 26.764 1.00 141.67 250 VAL A O 1
ATOM 1450 N N . LEU A 1 254 ? 36.976 54.688 26.843 1.00 138.25 251 LEU A N 1
ATOM 1451 C CA . LEU A 1 254 ? 38.104 54.410 25.925 1.00 143.08 251 LEU A CA 1
ATOM 1452 C C . LEU A 1 254 ? 37.659 54.734 24.497 1.00 146.40 251 LEU A C 1
ATOM 1453 O O . LEU A 1 254 ? 38.415 55.296 23.701 1.00 151.03 251 LEU A O 1
ATOM 1458 N N . HIS A 1 255 ? 36.422 54.349 24.201 1.00 145.10 252 HIS A N 1
ATOM 1459 C CA . HIS A 1 255 ? 35.593 54.920 23.140 1.00 148.47 252 HIS A CA 1
ATOM 1460 C C . HIS A 1 255 ? 35.944 56.393 22.837 1.00 150.58 252 HIS A C 1
ATOM 1461 O O . HIS A 1 255 ? 36.140 56.755 21.681 1.00 154.82 252 HIS A O 1
ATOM 1468 N N . ASP A 1 256 ? 36.032 57.222 23.879 1.00 147.32 253 ASP A N 1
ATOM 1469 C CA . ASP A 1 256 ? 36.525 58.606 23.758 1.00 149.72 253 ASP A CA 1
ATOM 1470 C C . ASP A 1 256 ? 38.063 58.677 23.664 1.00 152.77 253 ASP A C 1
ATOM 1471 O O . ASP A 1 256 ? 38.595 59.391 22.814 1.00 157.83 253 ASP A O 1
ATOM 1476 N N . TRP A 1 257 ? 38.758 57.943 24.537 1.00 150.94 254 TRP A N 1
ATOM 1477 C CA . TRP A 1 257 ? 40.233 57.995 24.667 1.00 153.69 254 TRP A CA 1
ATOM 1478 C C . TRP A 1 257 ? 41.060 57.515 23.467 1.00 156.93 254 TRP A C 1
ATOM 1479 O O . TRP A 1 257 ? 40.535 57.022 22.472 1.00 155.97 254 TRP A O 1
ATOM 1490 N N . ASP A 1 258 ? 42.377 57.682 23.610 1.00 161.47 255 ASP A N 1
ATOM 1491 C CA . ASP A 1 258 ? 43.397 56.991 22.812 1.00 166.36 255 ASP A CA 1
ATOM 1492 C C . ASP A 1 258 ? 43.687 55.601 23.446 1.00 164.36 255 ASP A C 1
ATOM 1493 O O . ASP A 1 258 ? 42.741 54.907 23.836 1.00 161.48 255 ASP A O 1
ATOM 1498 N N . ASP A 1 259 ? 44.967 55.211 23.571 1.00 166.78 256 ASP A N 1
ATOM 1499 C CA . ASP A 1 259 ? 45.374 53.866 24.040 1.00 164.12 256 ASP A CA 1
ATOM 1500 C C . ASP A 1 259 ? 46.190 53.924 25.336 1.00 163.25 256 ASP A C 1
ATOM 1501 O O . ASP A 1 259 ? 45.843 53.256 26.305 1.00 159.85 256 ASP A O 1
ATOM 1506 N N . GLU A 1 260 ? 47.282 54.689 25.342 1.00 167.52 257 GLU A N 1
ATOM 1507 C CA . GLU A 1 260 ? 48.015 54.981 26.582 1.00 168.60 257 GLU A CA 1
ATOM 1508 C C . GLU A 1 260 ? 47.543 56.280 27.257 1.00 170.86 257 GLU A C 1
ATOM 1509 O O .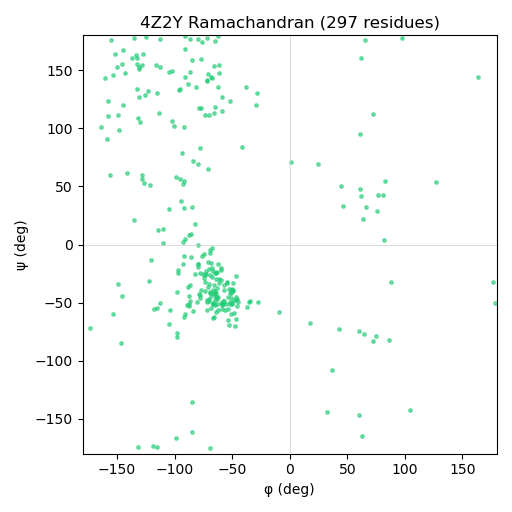 GLU A 1 260 ? 48.093 56.680 28.286 1.00 171.25 257 GLU A O 1
ATOM 1515 N N . GLN A 1 261 ? 46.533 56.933 26.676 1.00 172.82 258 GLN A N 1
ATOM 1516 C CA . GLN A 1 261 ? 45.698 57.891 27.409 1.00 173.13 258 GLN A CA 1
ATOM 1517 C C . GLN A 1 261 ? 44.871 57.124 28.438 1.00 166.48 258 GLN A C 1
ATOM 1518 O O . GLN A 1 261 ? 44.731 57.561 29.583 1.00 163.93 258 GLN A O 1
ATOM 1524 N N . CYS A 1 262 ? 44.310 55.996 28.002 1.00 163.03 259 CYS A N 1
ATOM 1525 C CA . CYS A 1 262 ? 43.575 55.079 28.878 1.00 158.88 259 CYS A CA 1
ATOM 1526 C C . CYS A 1 262 ? 44.414 54.572 30.056 1.00 158.39 259 CYS A C 1
ATOM 1527 O O . CYS A 1 262 ? 43.904 54.453 31.172 1.00 156.90 259 CYS A O 1
ATOM 1530 N N . VAL A 1 263 ? 45.691 54.285 29.802 1.00 160.18 260 VAL A N 1
ATOM 1531 C CA . VAL A 1 263 ? 46.592 53.746 30.828 1.00 159.35 260 VAL A CA 1
ATOM 1532 C C . VAL A 1 263 ? 46.808 54.760 31.962 1.00 160.22 260 VAL A C 1
ATOM 1533 O O . VAL A 1 263 ? 46.736 54.387 33.137 1.00 157.46 260 VAL A O 1
ATOM 1537 N N . GLU A 1 264 ? 47.045 56.029 31.608 1.00 163.77 261 GLU A N 1
ATOM 1538 C CA . GLU A 1 264 ? 47.370 57.077 32.595 1.00 165.22 261 GLU A CA 1
ATOM 1539 C C . GLU A 1 264 ? 46.160 57.707 33.302 1.00 161.61 261 GLU A C 1
ATOM 1540 O O . GLU A 1 264 ? 46.299 58.208 34.420 1.00 162.22 261 GLU A O 1
ATOM 1546 N N . VAL A 1 265 ? 44.985 57.676 32.672 1.00 158.03 262 VAL A N 1
ATOM 1547 C CA . VAL A 1 265 ? 43.741 58.045 33.364 1.00 154.99 262 VAL A CA 1
ATOM 1548 C C . VAL A 1 265 ? 43.338 56.941 34.366 1.00 150.65 262 VAL A C 1
ATOM 1549 O O . VAL A 1 265 ? 42.605 57.210 35.318 1.00 148.33 262 VAL A O 1
ATOM 1553 N N . LEU A 1 266 ? 43.821 55.713 34.149 1.00 149.42 263 LEU A N 1
ATOM 1554 C CA . LEU A 1 266 ? 43.686 54.613 35.127 1.00 146.20 263 LEU A CA 1
ATOM 1555 C C . LEU A 1 266 ? 44.890 54.496 36.075 1.00 143.43 263 LEU A C 1
ATOM 1556 O O . LEU A 1 266 ? 44.808 53.837 37.117 1.00 141.95 263 LEU A O 1
ATOM 1561 N N . ARG A 1 267 ? 46.005 55.122 35.712 1.00 141.67 264 ARG A N 1
ATOM 1562 C CA . ARG A 1 267 ? 47.063 55.408 36.684 1.00 140.70 264 ARG A CA 1
ATOM 1563 C C . ARG A 1 267 ? 46.519 56.393 37.723 1.00 138.03 264 ARG A C 1
ATOM 1564 O O . ARG A 1 267 ? 46.767 56.224 38.917 1.00 138.55 264 ARG A O 1
ATOM 1572 N N . THR A 1 268 ? 45.737 57.381 37.273 1.00 134.45 265 THR A N 1
ATOM 1573 C CA . THR A 1 268 ? 45.166 58.396 38.171 1.00 132.75 265 THR A CA 1
ATOM 1574 C C . THR A 1 268 ? 44.081 57.882 39.133 1.00 128.53 265 THR A C 1
ATOM 1575 O O . THR A 1 268 ? 43.645 58.636 40.005 1.00 129.04 265 THR A O 1
ATOM 1579 N N . VAL A 1 269 ? 43.650 56.625 38.985 1.00 125.25 266 VAL A N 1
ATOM 1580 C CA . VAL A 1 269 ? 42.683 56.010 39.906 1.00 122.04 266 VAL A CA 1
ATOM 1581 C C . VAL A 1 269 ? 43.380 55.261 41.050 1.00 123.48 266 VAL A C 1
ATOM 1582 O O . VAL A 1 269 ? 43.212 55.641 42.209 1.00 122.76 266 VAL A O 1
ATOM 1586 N N . ARG A 1 270 ? 44.155 54.214 40.732 1.00 125.09 267 ARG A N 1
ATOM 1587 C CA . ARG A 1 270 ? 44.742 53.349 41.780 1.00 127.54 267 ARG A CA 1
ATOM 1588 C C . ARG A 1 270 ? 45.941 53.935 42.527 1.00 133.72 267 ARG A C 1
ATOM 1589 O O . ARG A 1 270 ? 46.368 53.360 43.531 1.00 135.79 267 ARG A O 1
ATOM 1597 N N . ARG A 1 271 ? 46.482 55.065 42.063 1.00 138.00 268 ARG A N 1
ATOM 1598 C CA . ARG A 1 271 ? 47.475 55.809 42.864 1.00 144.59 268 ARG A CA 1
ATOM 1599 C C . ARG A 1 271 ? 46.820 56.413 44.139 1.00 145.84 268 ARG A C 1
ATOM 1600 O O . ARG A 1 271 ? 47.523 56.745 45.100 1.00 151.20 268 ARG A O 1
ATOM 1608 N N . ALA A 1 272 ? 45.487 56.554 44.131 1.00 141.93 269 ALA A N 1
ATOM 1609 C CA . ALA A 1 272 ? 44.689 56.749 45.357 1.00 140.06 269 ALA A CA 1
ATOM 1610 C C . ALA A 1 272 ? 43.225 56.309 45.158 1.00 133.35 269 ALA A C 1
ATOM 1611 O O . ALA A 1 272 ? 42.274 57.099 45.267 1.00 130.70 269 ALA A O 1
ATOM 1613 N N . VAL A 1 273 ? 43.080 55.030 44.820 1.00 129.54 270 VAL A N 1
ATOM 1614 C CA . VAL A 1 273 ? 41.828 54.320 44.992 1.00 124.93 270 VAL A CA 1
ATOM 1615 C C . VAL A 1 273 ? 41.885 53.695 46.380 1.00 125.33 270 VAL A C 1
ATOM 1616 O O . VAL A 1 273 ? 42.947 53.266 46.839 1.00 128.57 270 VAL A O 1
ATOM 1620 N N . ARG A 1 274 ? 40.739 53.663 47.042 1.00 122.32 271 ARG A N 1
ATOM 1621 C CA . ARG A 1 274 ? 40.549 52.854 48.238 1.00 123.02 271 ARG A CA 1
ATOM 1622 C C . ARG A 1 274 ? 40.458 51.409 47.729 1.00 120.34 271 ARG A C 1
ATOM 1623 O O . ARG A 1 274 ? 39.486 51.066 47.049 1.00 117.72 271 ARG A O 1
ATOM 1631 N N . PRO A 1 275 ? 41.470 50.563 48.034 1.00 120.84 272 PRO A N 1
ATOM 1632 C CA . PRO A 1 275 ? 41.459 49.203 47.483 1.00 118.77 272 PRO A CA 1
ATOM 1633 C C . PRO A 1 275 ? 40.348 48.326 48.083 1.00 117.00 272 PRO A C 1
ATOM 1634 O O . PRO A 1 275 ? 39.498 48.825 48.827 1.00 114.88 272 PRO A O 1
ATOM 1638 N N . ASP A 1 276 ? 40.339 47.045 47.715 1.00 116.63 273 ASP A N 1
ATOM 1639 C CA . ASP A 1 276 ? 39.344 46.064 48.190 1.00 116.81 273 ASP A CA 1
ATOM 1640 C C . ASP A 1 276 ? 37.899 46.392 47.756 1.00 112.81 273 ASP A C 1
ATOM 1641 O O . ASP A 1 276 ? 36.936 45.910 48.367 1.00 112.66 273 ASP A O 1
ATOM 1646 N N . SER A 1 277 ? 37.767 47.190 46.692 1.00 109.48 274 SER A N 1
ATOM 1647 C CA . SER A 1 277 ? 36.475 47.595 46.127 1.00 105.13 274 SER A CA 1
ATOM 1648 C C . SER A 1 277 ? 36.508 47.381 44.596 1.00 102.55 274 SER A C 1
ATOM 1649 O O . SER A 1 277 ? 37.482 46.825 44.071 1.00 103.92 274 SER A O 1
ATOM 1652 N N . ARG A 1 278 ? 35.460 47.805 43.887 1.00 98.88 275 ARG A N 1
ATOM 1653 C CA . ARG A 1 278 ? 35.268 47.434 42.479 1.00 96.27 275 ARG A CA 1
ATOM 1654 C C . ARG A 1 278 ? 35.342 48.606 41.496 1.00 94.01 275 ARG A C 1
ATOM 1655 O O . ARG A 1 278 ? 34.690 49.634 41.691 1.00 92.55 275 ARG A O 1
ATOM 1663 N N . VAL A 1 279 ? 36.140 48.432 40.438 1.00 93.34 276 VAL A N 1
ATOM 1664 C CA . VAL A 1 279 ? 36.239 49.406 39.347 1.00 91.97 276 VAL A CA 1
ATOM 1665 C C . VAL A 1 279 ? 35.425 48.909 38.157 1.00 89.86 276 VAL A C 1
ATOM 1666 O O . VAL A 1 279 ? 35.818 47.970 37.458 1.00 89.41 276 VAL A O 1
ATOM 1670 N N . ILE A 1 280 ? 34.279 49.548 37.960 1.00 88.25 277 ILE A N 1
ATOM 1671 C CA . ILE A 1 280 ? 33.406 49.292 36.826 1.00 87.78 277 ILE A CA 1
ATOM 1672 C C . ILE A 1 280 ? 33.836 50.184 35.670 1.00 88.81 277 ILE A C 1
ATOM 1673 O O . ILE A 1 280 ? 34.162 51.353 35.863 1.00 89.30 277 ILE A O 1
ATOM 1678 N N . LEU A 1 281 ? 33.855 49.614 34.472 1.00 90.26 278 LEU A N 1
ATOM 1679 C CA . LEU A 1 281 ? 33.925 50.409 33.261 1.00 92.33 278 LEU A CA 1
ATOM 1680 C C . LEU A 1 281 ? 33.110 49.745 32.154 1.00 94.18 278 LEU A C 1
ATOM 1681 O O . LEU A 1 281 ? 33.368 48.605 31.774 1.00 94.15 278 LEU A O 1
ATOM 1686 N N . VAL A 1 282 ? 32.110 50.479 31.666 1.00 96.50 279 VAL A N 1
ATOM 1687 C CA . VAL A 1 282 ? 31.187 49.996 30.630 1.00 99.00 279 VAL A CA 1
ATOM 1688 C C . VAL A 1 282 ? 31.724 50.507 29.296 1.00 102.34 279 VAL A C 1
ATOM 1689 O O . VAL A 1 282 ? 32.070 51.687 29.167 1.00 103.65 279 VAL A O 1
ATOM 1693 N N . GLU A 1 283 ? 31.784 49.612 28.314 1.00 95.93 280 GLU A N 1
ATOM 1694 C CA . GLU A 1 283 ? 32.375 49.929 27.023 1.00 96.84 280 GLU A CA 1
ATOM 1695 C C . GLU A 1 283 ? 31.788 49.114 25.884 1.00 96.95 280 GLU A C 1
ATOM 1696 O O . GLU A 1 283 ? 31.111 48.109 26.096 1.00 96.14 280 GLU A O 1
ATOM 1702 N N . SER A 1 284 ? 32.037 49.595 24.671 1.00 97.94 281 SER A N 1
ATOM 1703 C CA . SER A 1 284 ? 31.990 48.769 23.479 1.00 98.29 281 SER A CA 1
ATOM 1704 C C . SER A 1 284 ? 33.326 48.042 23.434 1.00 97.02 281 SER A C 1
ATOM 1705 O O . SER A 1 284 ? 34.369 48.643 23.698 1.00 96.41 281 SER A O 1
ATOM 1708 N N . LEU A 1 285 ? 33.285 46.745 23.142 1.00 97.34 282 LEU A N 1
ATOM 1709 C CA . LEU A 1 285 ? 34.490 45.927 22.998 1.00 97.58 282 LEU A CA 1
ATOM 1710 C C . LEU A 1 285 ? 34.810 45.782 21.504 1.00 98.67 282 LEU A C 1
ATOM 1711 O O . LEU A 1 285 ? 34.273 46.529 20.683 1.00 100.71 282 LEU A O 1
ATOM 1716 N N . MET A 1 286 ? 35.705 44.857 21.160 1.00 98.64 283 MET A N 1
ATOM 1717 C CA . MET A 1 286 ? 35.928 44.449 19.773 1.00 100.07 283 MET A CA 1
ATOM 1718 C C . MET A 1 286 ? 35.942 42.916 19.737 1.00 101.60 283 MET A C 1
ATOM 1719 O O . MET A 1 286 ? 36.586 42.303 20.597 1.00 102.12 283 MET A O 1
ATOM 1724 N N . PRO A 1 287 ? 35.228 42.293 18.759 1.00 102.62 284 PRO A N 1
ATOM 1725 C CA . PRO A 1 287 ? 35.133 40.834 18.610 1.00 103.61 284 PRO A CA 1
ATOM 1726 C C . PRO A 1 287 ? 36.422 40.022 18.811 1.00 103.64 284 PRO A C 1
ATOM 1727 O O . PRO A 1 287 ? 37.135 39.696 17.858 1.00 103.35 284 PRO A O 1
ATOM 1731 N N . THR A 1 288 ? 36.708 39.737 20.078 1.00 103.69 285 THR A N 1
ATOM 1732 C CA . THR A 1 288 ? 37.585 38.629 20.460 1.00 104.85 285 THR A CA 1
ATOM 1733 C C . THR A 1 288 ? 36.809 37.312 20.404 1.00 105.67 285 THR A C 1
ATOM 1734 O O . THR A 1 288 ? 37.428 36.247 20.436 1.00 107.64 285 THR A O 1
ATOM 1738 N N . THR A 1 289 ? 35.469 37.396 20.376 1.00 104.06 286 THR A N 1
ATOM 1739 C CA . THR A 1 289 ? 34.596 36.242 20.133 1.00 104.58 286 THR A CA 1
ATOM 1740 C C . THR A 1 289 ? 35.118 35.473 18.914 1.00 106.46 286 THR A C 1
ATOM 1741 O O . THR A 1 289 ? 35.642 34.368 19.078 1.00 107.92 286 THR A O 1
ATOM 1745 N N . VAL A 1 290 ? 34.989 36.059 17.718 1.00 105.98 287 VAL A N 1
ATOM 1746 C CA . VAL A 1 290 ? 35.858 35.736 16.570 1.00 106.38 287 VAL A CA 1
ATOM 1747 C C . VAL A 1 290 ? 36.079 37.011 15.709 1.00 104.32 287 VAL A C 1
ATOM 1748 O O . VAL A 1 290 ? 37.074 37.713 15.902 1.00 101.23 287 VAL A O 1
ATOM 1752 N N . THR A 1 291 ? 35.147 37.309 14.791 1.00 105.18 288 THR A N 1
ATOM 1753 C CA . THR A 1 291 ? 35.266 38.417 13.815 1.00 104.47 288 THR A CA 1
ATOM 1754 C C . THR A 1 291 ? 33.950 38.576 13.016 1.00 107.11 288 THR A C 1
ATOM 1755 O O . THR A 1 291 ? 33.214 39.543 13.228 1.00 107.88 288 THR A O 1
ATOM 1759 N N . THR A 1 292 ? 33.674 37.631 12.110 1.00 110.10 289 THR A N 1
ATOM 1760 C CA . THR A 1 292 ? 32.437 37.586 11.285 1.00 113.30 289 THR A CA 1
ATOM 1761 C C . THR A 1 292 ? 32.262 38.739 10.288 1.00 113.20 289 THR A C 1
ATOM 1762 O O . THR A 1 292 ? 33.086 39.646 10.213 1.00 111.30 289 THR A O 1
ATOM 1766 N N . ALA A 1 293 ? 31.192 38.653 9.498 1.00 116.19 290 ALA A N 1
ATOM 1767 C CA . ALA A 1 293 ? 30.649 39.804 8.775 1.00 117.39 290 ALA A CA 1
ATOM 1768 C C . ALA A 1 293 ? 29.454 40.424 9.539 1.00 117.98 290 ALA A C 1
ATOM 1769 O O . ALA A 1 293 ? 29.655 41.392 10.272 1.00 116.11 290 ALA A O 1
ATOM 1771 N N . PRO A 1 294 ? 28.234 39.832 9.437 1.00 120.78 291 PRO A N 1
ATOM 1772 C CA . PRO A 1 294 ? 26.992 40.563 9.757 1.00 120.65 291 PRO A CA 1
ATOM 1773 C C . PRO A 1 294 ? 26.918 41.039 11.201 1.00 116.09 291 PRO A C 1
ATOM 1774 O O . PRO A 1 294 ? 27.438 40.368 12.092 1.00 112.69 291 PRO A O 1
ATOM 1778 N N . SER A 1 295 ? 26.270 42.187 11.408 1.00 115.95 292 SER A N 1
ATOM 1779 C CA . SER A 1 295 ? 26.355 42.946 12.665 1.00 113.16 292 SER A CA 1
ATOM 1780 C C . SER A 1 295 ? 27.829 43.314 12.879 1.00 109.56 292 SER A C 1
ATOM 1781 O O . SER A 1 295 ? 28.521 43.539 11.888 1.00 109.69 292 SER A O 1
ATOM 1784 N N . VAL A 1 296 ? 28.313 43.381 14.127 1.00 106.75 293 VAL A N 1
ATOM 1785 C CA . VAL A 1 296 ? 29.738 43.651 14.423 1.00 103.93 293 VAL A CA 1
ATOM 1786 C C . VAL A 1 296 ? 30.147 45.018 13.860 1.00 103.14 293 VAL A C 1
ATOM 1787 O O . VAL A 1 296 ? 30.337 45.956 14.623 1.00 101.36 293 VAL A O 1
ATOM 1791 N N . ALA A 1 297 ? 30.307 45.085 12.534 1.00 105.18 294 ALA A N 1
ATOM 1792 C CA . ALA A 1 297 ? 30.320 46.313 11.722 1.00 106.45 294 ALA A CA 1
ATOM 1793 C C . ALA A 1 297 ? 30.544 47.643 12.444 1.00 105.04 294 ALA A C 1
ATOM 1794 O O . ALA A 1 297 ? 31.576 48.288 12.250 1.00 102.51 294 ALA A O 1
ATOM 1796 N N . GLN A 1 298 ? 29.565 48.037 13.260 1.00 106.73 295 GLN A N 1
ATOM 1797 C CA . GLN A 1 298 ? 29.594 49.298 14.015 1.00 107.11 295 GLN A CA 1
ATOM 1798 C C . GLN A 1 298 ? 30.936 49.536 14.721 1.00 104.12 295 GLN A C 1
ATOM 1799 O O . GLN A 1 298 ? 31.503 50.619 14.621 1.00 103.28 295 GLN A O 1
ATOM 1805 N N . VAL A 1 299 ? 31.432 48.509 15.412 1.00 102.85 296 VAL A N 1
ATOM 1806 C CA . VAL A 1 299 ? 32.759 48.531 16.056 1.00 100.65 296 VAL A CA 1
ATOM 1807 C C . VAL A 1 299 ? 33.865 48.865 15.062 1.00 101.56 296 VAL A C 1
ATOM 1808 O O . VAL A 1 299 ? 34.681 49.755 15.304 1.00 100.63 296 VAL A O 1
ATOM 1812 N N . VAL A 1 300 ? 33.872 48.135 13.952 1.00 103.91 297 VAL A N 1
ATOM 1813 C CA . VAL A 1 300 ? 34.970 48.181 12.992 1.00 105.18 297 VAL A CA 1
ATOM 1814 C C . VAL A 1 300 ? 35.079 49.574 12.375 1.00 106.50 297 VAL A C 1
ATOM 1815 O O . VAL A 1 300 ? 36.114 50.227 12.492 1.00 104.62 297 VAL A O 1
ATOM 1819 N N . MET A 1 301 ? 33.994 50.027 11.753 1.00 110.19 298 MET A N 1
ATOM 1820 C CA . MET A 1 301 ? 33.980 51.326 11.064 1.00 112.61 298 MET A CA 1
ATOM 1821 C C . MET A 1 301 ? 33.614 52.521 11.954 1.00 111.78 298 MET A C 1
ATOM 1822 O O . MET A 1 301 ? 33.415 53.615 11.436 1.00 112.52 298 MET A O 1
ATOM 1827 N N . ASN A 1 302 ? 33.512 52.312 13.270 1.00 110.39 299 ASN A N 1
ATOM 1828 C CA . ASN A 1 302 ? 33.623 53.405 14.252 1.00 110.80 299 ASN A CA 1
ATOM 1829 C C . ASN A 1 302 ? 35.045 53.497 14.839 1.00 108.94 299 ASN A C 1
ATOM 1830 O O . ASN A 1 302 ? 35.450 54.561 15.319 1.00 109.40 299 ASN A O 1
ATOM 1835 N N . ASP A 1 303 ? 35.791 52.391 14.814 1.00 107.67 300 ASP A N 1
ATOM 1836 C CA . ASP A 1 303 ? 37.223 52.409 15.139 1.00 107.07 300 ASP A CA 1
ATOM 1837 C C . ASP A 1 303 ? 37.917 53.366 14.174 1.00 108.43 300 ASP A C 1
ATOM 1838 O O . ASP A 1 303 ? 38.571 54.324 14.594 1.00 107.47 300 ASP A O 1
ATOM 1843 N N . LEU A 1 304 ? 37.725 53.107 12.882 1.00 111.44 301 LEU A N 1
ATOM 1844 C CA . LEU A 1 304 ? 38.330 53.904 11.810 1.00 114.37 301 LEU A CA 1
ATOM 1845 C C . LEU A 1 304 ? 37.713 55.301 11.713 1.00 116.57 301 LEU A C 1
ATO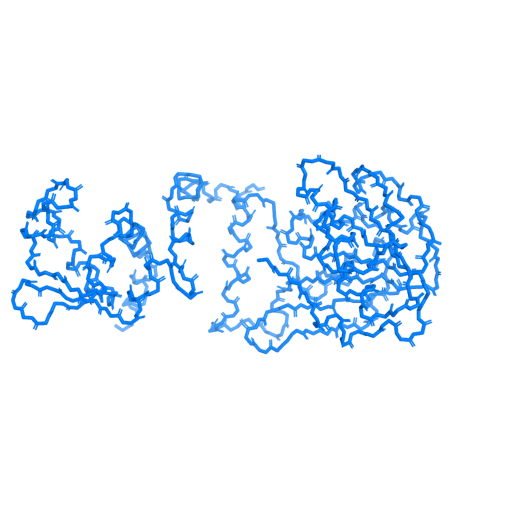M 1846 O O . LEU A 1 304 ? 38.411 56.259 11.372 1.00 117.53 301 LEU A O 1
ATOM 1851 N N . ASN A 1 305 ? 36.415 55.411 12.007 1.00 118.11 302 ASN A N 1
ATOM 1852 C CA . ASN A 1 305 ? 35.750 56.715 12.108 1.00 119.80 302 ASN A CA 1
ATOM 1853 C C . ASN A 1 305 ? 36.450 57.582 13.142 1.00 119.53 302 ASN A C 1
ATOM 1854 O O . ASN A 1 305 ? 36.780 58.730 12.860 1.00 122.58 302 ASN A O 1
ATOM 1859 N N . MET A 1 306 ? 36.695 57.021 14.322 1.00 117.12 303 MET A N 1
ATOM 1860 C CA . MET A 1 306 ? 37.403 57.742 15.382 1.00 115.85 303 MET A CA 1
ATOM 1861 C C . MET A 1 306 ? 38.925 57.762 15.199 1.00 112.10 303 MET A C 1
ATOM 1862 O O . MET A 1 306 ? 39.613 58.577 15.812 1.00 112.33 303 MET A O 1
ATOM 1867 N N . MET A 1 307 ? 39.443 56.881 14.352 1.00 108.11 304 MET A N 1
ATOM 1868 C CA . MET A 1 307 ? 40.799 57.026 13.839 1.00 107.84 304 MET A CA 1
ATOM 1869 C C . MET A 1 307 ? 40.941 58.302 12.982 1.00 110.76 304 M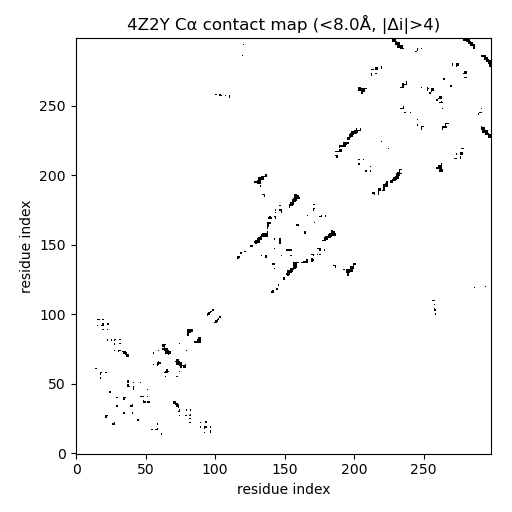ET A C 1
ATOM 1870 O O . MET A 1 307 ? 42.043 58.833 12.835 1.00 112.38 304 MET A O 1
ATOM 1875 N N . VAL A 1 308 ? 39.827 58.779 12.420 1.00 112.47 305 VAL A N 1
ATOM 1876 C CA 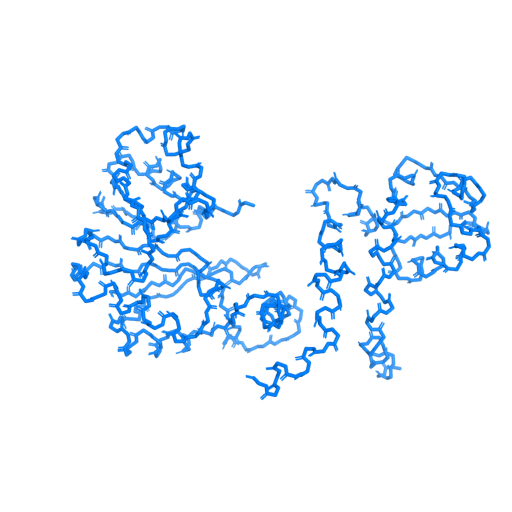. VAL A 1 308 ? 39.765 60.051 11.696 1.00 116.29 305 VAL A CA 1
ATOM 1877 C C . VAL A 1 308 ? 39.070 61.119 12.549 1.00 119.11 305 VAL A C 1
ATOM 1878 O O . VAL A 1 308 ? 39.700 62.081 12.992 1.00 120.07 305 VAL A O 1
ATOM 1882 N N . CYS A 1 309 ? 37.770 60.941 12.760 1.00 121.94 306 CYS A N 1
ATOM 1883 C CA . CYS A 1 309 ? 36.965 61.843 13.570 1.00 125.59 306 CYS A CA 1
ATOM 1884 C C . CYS A 1 309 ? 37.195 61.569 15.056 1.00 126.71 306 CYS A C 1
ATOM 1885 O O . CYS A 1 309 ? 36.433 60.843 15.698 1.00 124.50 306 CYS A O 1
ATOM 1888 N N . HIS A 1 310 ? 38.273 62.155 15.571 1.00 131.53 307 HIS A N 1
ATOM 1889 C CA . HIS A 1 310 ? 38.611 62.228 17.012 1.00 134.82 307 HIS A CA 1
ATOM 1890 C C . HIS A 1 310 ? 38.841 60.933 17.820 1.00 131.63 307 HIS A C 1
ATOM 1891 O O . HIS A 1 310 ? 37.900 60.301 18.310 1.00 129.69 307 HIS A O 1
ATOM 1898 N N . GLY A 1 311 ? 40.116 60.548 17.925 1.00 130.65 308 GLY A N 1
ATOM 1899 C CA . GLY A 1 311 ? 40.632 59.734 19.037 1.00 129.44 308 GLY A CA 1
ATOM 1900 C C . GLY A 1 311 ? 40.323 58.249 19.100 1.00 127.71 308 GLY A C 1
ATOM 1901 O O . GLY A 1 311 ? 41.182 57.412 18.792 1.00 126.33 308 GLY A O 1
ATOM 1902 N N . GLY A 1 312 ? 39.101 57.948 19.540 1.00 127.51 309 GLY A N 1
ATOM 1903 C CA . GLY A 1 312 ? 38.609 56.589 19.805 1.00 125.38 309 GLY A CA 1
ATOM 1904 C C . GLY A 1 312 ? 39.184 55.414 19.030 1.00 123.99 309 GLY A C 1
ATOM 1905 O O . GLY A 1 312 ? 39.286 55.447 17.800 1.00 125.96 309 GLY A O 1
ATOM 1906 N N . ARG A 1 313 ? 39.567 54.377 19.766 1.00 121.12 310 ARG A N 1
ATOM 1907 C CA . ARG A 1 313 ? 40.001 53.113 19.183 1.00 119.01 310 ARG A CA 1
ATOM 1908 C C . ARG A 1 313 ? 39.367 52.006 20.002 1.00 114.96 310 ARG A C 1
ATOM 1909 O O . ARG A 1 313 ? 38.977 52.239 21.148 1.00 114.51 310 ARG A O 1
ATOM 1917 N N . GLU A 1 314 ? 39.296 50.803 19.435 1.00 111.31 311 GLU A N 1
ATOM 1918 C CA . GLU A 1 314 ? 38.573 49.709 20.076 1.00 107.27 311 GLU A CA 1
ATOM 1919 C C . GLU A 1 314 ? 39.459 48.566 20.521 1.00 104.68 311 GLU A C 1
ATOM 1920 O O . GLU A 1 314 ? 40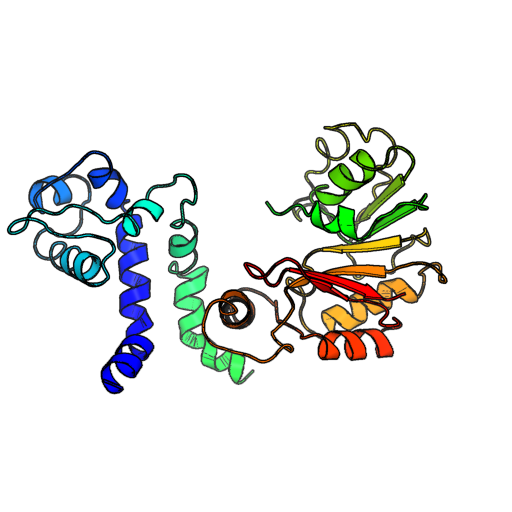.052 47.857 19.704 1.00 104.11 311 GLU A O 1
ATOM 1926 N N . ARG A 1 315 ? 39.529 48.411 21.839 1.00 102.52 312 ARG A N 1
ATOM 1927 C CA . ARG A 1 315 ? 40.248 47.323 22.464 1.00 102.27 312 ARG A CA 1
ATOM 1928 C C . ARG A 1 315 ? 39.323 46.118 22.580 1.00 98.48 312 ARG A C 1
ATOM 1929 O O . ARG A 1 315 ? 38.112 46.271 22.740 1.00 97.11 312 ARG A O 1
ATOM 1937 N N . THR A 1 316 ? 39.906 44.925 22.493 1.00 95.84 313 THR A N 1
ATOM 1938 C CA . THR A 1 316 ? 39.183 43.670 22.706 1.00 94.37 313 THR A CA 1
ATOM 1939 C C . THR A 1 316 ? 39.140 43.336 24.210 1.00 94.53 313 THR A C 1
ATOM 1940 O O . THR A 1 316 ? 39.339 44.210 25.053 1.00 93.37 313 THR A O 1
ATOM 1944 N N . VAL A 1 317 ? 38.863 42.073 24.537 1.00 96.17 314 VAL A N 1
ATOM 1945 C CA . VAL A 1 317 ? 38.906 41.582 25.917 1.00 97.17 314 VAL A CA 1
ATOM 1946 C C . VAL A 1 317 ? 40.331 41.632 26.449 1.00 97.77 314 VAL A C 1
ATOM 1947 O O . VAL A 1 317 ? 40.604 42.354 27.405 1.00 98.60 314 VAL A O 1
ATOM 1951 N N . ALA A 1 318 ? 41.230 40.875 25.823 1.00 98.29 315 ALA A N 1
ATOM 1952 C CA . ALA A 1 318 ? 42.618 40.763 26.299 1.00 99.80 315 ALA A CA 1
ATOM 1953 C C . ALA A 1 318 ? 43.398 42.089 26.243 1.00 98.89 315 ALA A C 1
ATOM 1954 O O . ALA A 1 318 ? 44.298 42.314 27.060 1.00 99.07 315 ALA A O 1
ATOM 1956 N N . GLU A 1 319 ? 43.038 42.958 25.295 1.00 96.91 316 GLU A N 1
ATOM 1957 C CA . GLU A 1 319 ? 43.605 44.307 25.219 1.00 96.10 316 GLU A CA 1
ATOM 1958 C C . GLU A 1 319 ? 43.125 45.223 26.348 1.00 95.81 316 GLU A C 1
ATOM 1959 O O . GLU A 1 319 ? 43.690 46.289 26.536 1.00 97.66 316 GLU A O 1
ATOM 1965 N N . PHE A 1 320 ? 42.069 44.840 27.062 1.00 95.39 317 PHE A N 1
ATOM 1966 C CA . PHE A 1 320 ? 41.730 45.472 28.341 1.00 96.10 317 PHE A CA 1
ATOM 1967 C C . PHE A 1 320 ? 42.431 44.783 29.519 1.00 99.73 317 PHE A C 1
ATOM 1968 O O . PHE A 1 320 ? 42.824 45.456 30.467 1.00 101.05 317 PHE A O 1
ATOM 1976 N N . ARG A 1 321 ? 42.568 43.454 29.467 1.00 102.86 318 ARG A N 1
ATOM 1977 C CA . ARG A 1 321 ? 43.207 42.678 30.554 1.00 107.29 318 ARG A CA 1
ATOM 1978 C C . ARG A 1 321 ? 44.644 43.116 30.840 1.00 110.55 318 ARG A C 1
ATOM 1979 O O . ARG A 1 321 ? 45.004 43.337 31.999 1.00 112.16 318 ARG A O 1
ATOM 1987 N N . GLU A 1 322 ? 45.445 43.242 29.781 1.00 112.20 319 GLU A N 1
ATOM 1988 C CA . GLU A 1 322 ? 46.839 43.708 29.887 1.00 115.37 319 GLU A CA 1
ATOM 1989 C C . GLU A 1 322 ? 46.907 45.220 30.165 1.00 115.66 319 GLU A C 1
ATOM 1990 O O . GLU A 1 322 ? 47.744 45.669 30.952 1.00 119.32 319 GLU A O 1
ATOM 1996 N N . LEU A 1 323 ? 46.030 45.987 29.513 1.00 112.62 320 LEU A N 1
ATOM 1997 C CA . LEU A 1 323 ? 45.839 47.426 29.790 1.00 112.52 320 LEU A CA 1
ATOM 1998 C C . LEU A 1 323 ? 45.538 47.736 31.264 1.00 114.43 320 LEU A C 1
ATOM 1999 O O . LEU A 1 323 ? 45.901 48.805 31.757 1.00 114.93 320 LEU A O 1
ATOM 2004 N N . LEU A 1 324 ? 44.858 46.811 31.941 1.00 115.69 321 LEU A N 1
ATOM 2005 C CA . LEU A 1 324 ? 44.573 46.920 33.375 1.00 118.09 321 LEU A CA 1
ATOM 2006 C C . LEU A 1 324 ? 45.695 46.351 34.245 1.00 122.75 321 LEU A C 1
ATOM 2007 O O . LEU A 1 324 ? 46.066 46.972 35.240 1.00 124.26 321 LEU A O 1
ATOM 2012 N N . ARG A 1 325 ? 46.223 45.180 33.876 1.00 126.16 322 ARG A N 1
ATOM 2013 C CA . ARG A 1 325 ? 47.233 44.466 34.691 1.00 132.89 322 ARG A CA 1
ATOM 2014 C C . ARG A 1 325 ? 48.496 45.295 34.978 1.00 138.19 322 ARG A C 1
ATOM 2015 O O . ARG A 1 325 ? 49.085 45.171 36.056 1.00 142.62 322 ARG A O 1
ATOM 2023 N N . VAL A 1 326 ? 48.905 46.123 34.015 1.00 139.19 323 VAL A N 1
ATOM 2024 C CA . VAL A 1 326 ? 50.019 47.072 34.208 1.00 143.20 323 VAL A CA 1
ATOM 2025 C C . VAL A 1 326 ? 49.563 48.406 34.820 1.00 143.18 323 VAL A C 1
ATOM 2026 O O . VAL A 1 326 ? 50.296 48.995 35.625 1.00 146.53 323 VAL A O 1
ATOM 2030 N N . ALA A 1 327 ? 48.355 48.860 34.462 1.00 139.18 324 ALA A N 1
ATOM 2031 C CA . ALA A 1 327 ? 47.775 50.103 35.006 1.00 138.92 324 ALA A CA 1
ATOM 2032 C C . ALA A 1 327 ? 47.092 49.939 36.379 1.00 139.62 324 ALA A C 1
ATOM 2033 O O . ALA A 1 327 ? 46.293 50.792 36.784 1.00 138.28 324 ALA A O 1
ATOM 2035 N N . GLY A 1 328 ? 47.400 48.848 37.084 1.00 141.39 325 GLY A N 1
ATOM 2036 C CA . GLY A 1 328 ? 47.009 48.669 38.474 1.00 143.30 325 GLY A CA 1
ATOM 2037 C C . GLY A 1 328 ? 45.580 48.205 38.656 1.00 140.60 325 GLY A C 1
ATOM 2038 O O . GLY A 1 328 ? 44.891 48.712 39.529 1.00 141.24 325 GLY A O 1
ATOM 2039 N N . PHE A 1 329 ? 45.133 47.249 37.835 1.00 137.82 326 PHE A N 1
ATOM 2040 C CA . PHE A 1 329 ? 43.776 46.672 37.951 1.00 134.52 326 PHE A CA 1
ATOM 2041 C C . PHE A 1 329 ? 43.703 45.221 37.491 1.00 133.17 326 PHE A C 1
ATOM 2042 O O . PHE A 1 329 ? 44.448 44.789 36.610 1.00 133.64 326 PHE A O 1
ATOM 2050 N N . ARG A 1 330 ? 42.750 44.499 38.071 1.00 131.35 327 ARG A N 1
ATOM 2051 C CA . ARG A 1 330 ? 42.846 43.049 38.227 1.00 131.56 327 ARG A CA 1
ATOM 2052 C C . ARG A 1 330 ? 41.617 42.302 37.699 1.00 127.48 327 ARG A C 1
ATOM 2053 O O . ARG A 1 330 ? 40.968 41.545 38.423 1.00 128.95 327 ARG A O 1
ATOM 2061 N N . LEU A 1 331 ? 41.312 42.538 36.422 1.00 122.81 328 LEU A N 1
ATOM 2062 C CA . LEU A 1 331 ? 40.554 41.594 35.582 1.00 120.00 328 LEU A CA 1
ATOM 2063 C C . LEU A 1 331 ? 39.088 41.311 35.984 1.00 116.51 328 LEU A C 1
ATOM 2064 O O . LEU A 1 331 ? 38.171 41.849 35.363 1.00 113.83 328 LEU A O 1
ATOM 2069 N N . GLU A 1 332 ? 38.898 40.491 37.023 1.00 116.17 329 GLU A N 1
ATOM 2070 C CA . GLU A 1 332 ? 37.610 39.844 37.401 1.00 113.70 329 GLU A CA 1
ATOM 2071 C C . GLU A 1 332 ? 36.668 39.480 36.213 1.00 108.72 329 GLU A C 1
ATOM 2072 O O . GLU A 1 332 ? 37.155 39.066 35.153 1.00 107.81 329 GLU A O 1
ATOM 2078 N N . SER A 1 333 ? 35.346 39.600 36.386 1.00 104.49 330 SER A N 1
ATOM 2079 C CA . SER A 1 333 ? 34.387 39.158 35.368 1.00 100.88 330 SER A CA 1
ATOM 2080 C C . SER A 1 333 ? 34.145 40.232 34.311 1.00 96.86 330 SER A C 1
ATOM 2081 O O . SER A 1 333 ? 34.400 41.417 34.526 1.00 95.28 330 SER A O 1
ATOM 2084 N N . VAL A 1 334 ? 33.665 39.779 33.159 1.00 94.42 331 VAL A N 1
ATOM 2085 C CA . VAL A 1 334 ? 33.188 40.645 32.092 1.00 91.15 331 VAL A CA 1
ATOM 2086 C C . VAL A 1 334 ? 31.826 40.106 31.684 1.00 90.98 331 VAL A C 1
ATOM 2087 O O . VAL A 1 334 ? 31.549 38.906 31.838 1.00 92.09 331 VAL A O 1
ATOM 2091 N N . THR A 1 335 ? 30.980 40.995 31.174 1.00 89.09 332 THR A N 1
ATOM 2092 C CA . THR A 1 335 ? 29.613 40.637 30.817 1.00 88.98 332 THR A CA 1
ATOM 2093 C C . THR A 1 335 ? 29.057 41.626 29.787 1.00 87.52 332 THR A C 1
ATOM 2094 O O . THR A 1 335 ? 29.053 42.831 30.036 1.00 86.18 332 THR A O 1
ATOM 2098 N N . PRO A 1 336 ? 28.596 41.119 28.624 1.00 88.38 333 PRO A N 1
ATOM 2099 C CA . PRO A 1 336 ? 28.073 41.981 27.569 1.00 88.85 333 PRO A CA 1
ATOM 2100 C C . PRO A 1 336 ? 26.561 42.250 27.622 1.00 90.78 333 PRO A C 1
ATOM 2101 O O . PRO A 1 336 ? 25.845 41.752 28.495 1.00 91.69 333 PRO A O 1
ATOM 2105 N N . CYS A 1 337 ? 26.113 43.046 26.659 1.00 91.66 334 CYS A N 1
ATOM 2106 C CA . CYS A 1 337 ? 24.703 43.190 26.323 1.00 94.39 334 CYS A CA 1
ATOM 2107 C C . CYS A 1 337 ? 24.305 41.989 25.456 1.00 97.26 334 CYS A C 1
ATOM 2108 O O . CYS A 1 337 ? 25.159 41.158 25.125 1.00 95.76 334 CYS A O 1
ATOM 2111 N N . PRO A 1 338 ? 23.010 41.887 25.080 1.00 101.62 335 PRO A N 1
ATOM 2112 C CA . PRO A 1 338 ? 22.597 40.864 24.103 1.00 105.03 335 PRO A CA 1
ATOM 2113 C C . PRO A 1 338 ? 23.238 41.004 22.707 1.00 106.26 335 PRO A C 1
ATOM 2114 O O . PRO A 1 338 ? 24.032 41.919 22.467 1.00 103.29 335 PRO A O 1
ATOM 2118 N N . ALA A 1 339 ? 22.879 40.083 21.813 1.00 111.41 336 ALA A N 1
ATOM 2119 C CA . ALA A 1 339 ? 23.447 39.994 20.449 1.00 113.75 336 ALA A CA 1
ATOM 2120 C C . ALA A 1 339 ? 23.382 41.279 19.591 1.00 114.51 336 ALA A C 1
ATOM 2121 O O . ALA A 1 339 ? 24.383 41.624 18.954 1.00 114.09 336 ALA A O 1
ATOM 2123 N N . PRO A 1 340 ? 22.220 41.981 19.560 1.00 116.80 337 PRO A N 1
ATOM 2124 C CA . PRO A 1 340 ? 22.102 43.251 18.811 1.00 117.27 337 PRO A CA 1
ATOM 2125 C C . PRO A 1 340 ? 23.220 44.302 18.983 1.00 113.27 337 PRO A C 1
ATOM 2126 O O . PRO A 1 340 ? 23.428 45.111 18.069 1.00 114.12 337 PRO A O 1
ATOM 2130 N N . SER A 1 341 ? 23.905 44.305 20.130 1.00 108.99 338 SER A N 1
ATOM 2131 C CA . SER A 1 341 ? 24.990 45.254 20.394 1.00 104.84 338 SER A CA 1
ATOM 2132 C C . SER A 1 341 ? 26.304 44.570 20.783 1.00 101.45 338 SER A C 1
ATOM 2133 O O . SER A 1 341 ? 26.396 43.337 20.853 1.00 101.24 338 SER A O 1
ATOM 2136 N N . VAL A 1 342 ? 27.313 45.413 21.004 1.00 98.51 339 VAL A N 1
ATOM 2137 C CA . VAL A 1 342 ? 28.608 45.019 21.563 1.00 95.61 339 VAL A CA 1
ATOM 2138 C C . VAL A 1 342 ? 28.815 45.561 22.994 1.00 93.03 339 VAL A C 1
ATOM 2139 O O . VAL A 1 342 ? 29.864 45.326 23.597 1.00 90.62 339 VAL A O 1
ATOM 2143 N N . VAL A 1 343 ? 27.812 46.270 23.527 1.00 93.14 340 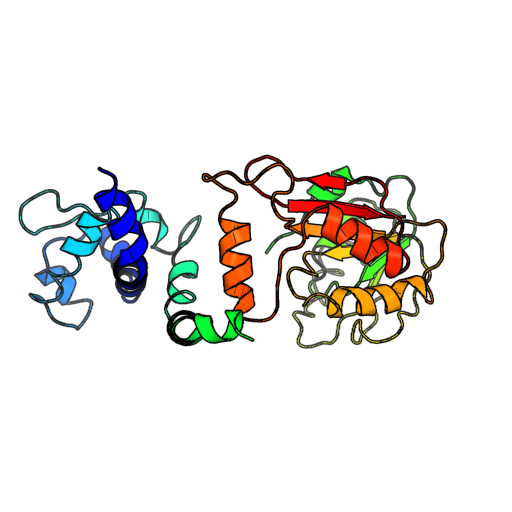VAL A N 1
ATOM 2144 C CA . VAL A 1 343 ? 27.891 46.916 24.845 1.00 91.64 340 VAL A CA 1
ATOM 2145 C C . VAL A 1 343 ? 28.347 45.892 25.882 1.00 89.71 340 VAL A C 1
ATOM 2146 O O . VAL A 1 343 ? 27.736 44.839 26.030 1.00 90.86 340 VAL A O 1
ATOM 2150 N N . GLY A 1 344 ? 29.435 46.209 26.573 1.00 87.05 341 GLY A N 1
ATOM 2151 C CA . GLY A 1 344 ? 30.050 45.306 27.530 1.00 85.91 341 GLY A CA 1
ATOM 2152 C C . GLY A 1 344 ? 30.323 46.003 28.838 1.00 84.80 341 GLY A C 1
ATOM 2153 O O . GLY A 1 344 ? 30.953 47.059 28.858 1.00 84.15 341 GLY A O 1
ATOM 2154 N N . ILE A 1 345 ? 29.839 45.417 29.929 1.00 84.94 342 ILE A N 1
ATOM 2155 C CA . ILE A 1 345 ? 30.179 45.889 31.257 1.00 85.13 342 ILE A CA 1
ATOM 2156 C C . ILE A 1 345 ? 31.408 45.101 31.694 1.00 86.29 342 ILE A C 1
ATOM 2157 O O . ILE A 1 345 ? 31.317 43.933 32.080 1.00 86.98 342 ILE A O 1
ATOM 2162 N N . LEU A 1 346 ? 32.567 45.741 31.596 1.00 87.57 343 LEU A N 1
ATOM 2163 C CA . LEU A 1 346 ? 33.778 45.209 32.200 1.00 89.23 343 LEU A CA 1
ATOM 2164 C C . LEU A 1 346 ? 33.714 45.493 33.682 1.00 91.98 343 LEU A C 1
ATOM 2165 O O . LEU A 1 346 ? 32.962 46.363 34.130 1.00 92.09 343 LEU A O 1
ATOM 2170 N N . GLU A 1 347 ? 34.497 44.738 34.440 1.00 95.56 344 GLU A N 1
ATOM 2171 C CA . GLU A 1 347 ? 34.525 44.869 35.887 1.00 98.54 344 GLU A CA 1
ATOM 2172 C C . GLU A 1 347 ? 35.766 44.171 36.449 1.00 100.17 344 GLU A C 1
ATOM 2173 O O . GLU A 1 347 ? 35.791 42.952 36.582 1.00 99.88 344 GLU A O 1
ATOM 2179 N N . ALA A 1 348 ? 36.783 44.964 36.772 1.00 102.51 345 ALA A N 1
ATOM 2180 C CA . ALA A 1 348 ? 38.000 44.481 37.420 1.00 106.38 345 ALA A CA 1
ATOM 2181 C C . ALA A 1 348 ? 38.070 45.057 38.826 1.00 110.86 345 ALA A C 1
ATOM 2182 O O . ALA A 1 348 ? 37.561 46.150 39.080 1.00 109.86 345 ALA A O 1
ATOM 2184 N N . ALA A 1 349 ? 38.736 44.335 39.725 1.00 66.80 346 ALA A N 1
ATOM 2185 C CA . ALA A 1 349 ? 38.668 44.623 41.167 1.00 70.85 346 ALA A CA 1
ATOM 2186 C C . ALA A 1 349 ? 39.523 45.829 41.569 1.00 74.99 346 ALA A C 1
ATOM 2187 O O . ALA A 1 349 ? 40.415 46.261 40.831 1.00 81.81 346 ALA A O 1
#

Organism: Micromonospora echinospora (NCBI:txid1877)